Protein AF-A0A2N0R0B7-F1 (afdb_monomer_lite)

Radius of gyration: 32.37 Å; chains: 1; bounding box: 109×74×89 Å

Organism: NCBI:txid588596

Secondary structure (DSSP, 8-state):
-------HHHHHHHHHHHHHTTTTSGGGGSGGGTT--TTT---PPP-HHHHTHHHHHHHHHHHHHHHHHHHHHHHH-TTS-TTHHHHHHHHHHHHHHHHHIIIIIGGGSHHHHHHHHHHHHHHHHHHHHHHHHHHHHHHHH-HHHHHHHHH-HHHHHHHHHHTTT-GGGGGGGGS-GGG-GGG-----HHHHHHHHHHHHHHIIIIIHHHHHHHHHHHHH-SS--HHHHHHHHHHHHHHHHHHHHHHHHHHHHHHHHHHHHHHHHHHHHHHHHHHHHHHHH-----------

Sequence (292 aa):
MFPHERNVDHIIKDLDILIKHKEVTPISWFGTTNNLEASFGFRRYKNLLDDFKFHLIGIVIGIVILGFLYFYAKKKYPLGENIVIFKFPLIILNFIMSIMFILNNGKNVPQLFIPSIIFCVIPTIINFVMGVIIMLQEIKKNRYFYEWFKNNVDIASLFTILSGANLEMLNILSSQVAGIMLFNAPLSEVIQFYIFWGSFIGFFINDVPRFIIQVFYIKLVVNYDIIPFLTLSTSSIILANNIISKIYHAIIHLYSKKRKSIMILQNKKISCNLANENSSITVPRKIRKTVK

Foldseek 3Di:
DDPPDPDPVNVQVVQQCCLLPVVPHPVVVDPPCVPRDNVVGRDDADPQCVVCVVVVVVVVVVVVVLVVLLVLQCVLPVPFLQVVSVVVVLLVLLLVLLVCCLVPPLVVDVVLNVVSCCLNQVQLVVQLVLLVVLLVVCCVPPPQLVVLCVVQVVLSVVLSNSSSSPLCSNQQLCRCGSVDSSNNRPRDPVSVVSSLVSRVVSCVSHLVSQLVSLVVSVVPDPHDDPSSVSNNVSSVVVNVVNVVVVVVVVVVVVVVVVVVVVVVVVVVVVVVVVVVVVVVVPDDDDDDDDDD

pLDDT: mean 86.19, std 13.52, range [37.88, 98.19]

Structure (mmCIF, N/CA/C/O backbone):
data_AF-A0A2N0R0B7-F1
#
_entry.id   AF-A0A2N0R0B7-F1
#
loop_
_atom_site.group_PDB
_atom_site.id
_atom_site.type_symbol
_atom_site.label_atom_id
_atom_site.label_alt_id
_atom_site.label_comp_id
_atom_site.label_asym_id
_atom_site.label_entity_id
_atom_site.label_seq_id
_atom_site.pdbx_PDB_ins_code
_atom_site.Cartn_x
_atom_site.Cartn_y
_atom_site.Cartn_z
_atom_site.occupancy
_atom_site.B_iso_or_equiv
_atom_site.auth_seq_id
_atom_site.auth_comp_id
_atom_site.auth_asym_id
_atom_site.auth_atom_id
_atom_site.pdbx_PDB_model_num
ATOM 1 N N . MET A 1 1 ? 8.630 -27.956 -56.320 1.00 41.31 1 MET A N 1
ATOM 2 C CA . MET A 1 1 ? 9.369 -27.580 -55.098 1.00 41.31 1 MET A CA 1
ATOM 3 C C . MET A 1 1 ? 8.752 -26.279 -54.616 1.00 41.31 1 MET A C 1
ATOM 5 O O . MET A 1 1 ? 8.947 -25.263 -55.267 1.00 41.31 1 MET A O 1
ATOM 9 N N . PHE A 1 2 ? 7.861 -26.335 -53.623 1.00 42.28 2 PHE A N 1
ATOM 10 C CA . PHE A 1 2 ? 7.179 -25.134 -53.133 1.00 42.28 2 PHE A CA 1
ATOM 11 C C . PHE A 1 2 ? 8.219 -24.188 -52.512 1.00 42.28 2 PHE A C 1
ATOM 13 O O . PHE A 1 2 ? 9.112 -24.674 -51.812 1.00 42.28 2 PHE A O 1
ATOM 20 N N . PRO A 1 3 ? 8.171 -22.877 -52.811 1.00 55.47 3 PRO A N 1
ATOM 21 C CA . PRO A 1 3 ? 9.130 -21.926 -52.271 1.00 55.47 3 PRO A CA 1
ATOM 22 C C . PRO A 1 3 ? 8.994 -21.929 -50.750 1.00 55.47 3 PRO A C 1
ATOM 24 O O . PRO A 1 3 ? 7.876 -21.967 -50.244 1.00 55.47 3 PRO A O 1
ATOM 27 N N . HIS A 1 4 ? 10.122 -21.924 -50.034 1.00 61.06 4 HIS A N 1
ATOM 28 C CA . HIS A 1 4 ? 10.151 -21.781 -48.581 1.00 61.06 4 HIS A CA 1
ATOM 29 C C . HIS A 1 4 ? 9.204 -20.653 -48.156 1.00 61.06 4 HIS A C 1
ATOM 31 O O . HIS A 1 4 ? 9.490 -19.478 -48.399 1.00 61.06 4 HIS A O 1
ATOM 37 N N . GLU A 1 5 ? 8.070 -21.006 -47.548 1.00 61.09 5 GLU A N 1
ATOM 38 C CA . GLU A 1 5 ? 7.200 -20.031 -46.905 1.00 61.09 5 GLU A CA 1
ATOM 39 C C . GLU A 1 5 ? 8.049 -19.276 -45.885 1.00 61.09 5 GLU A C 1
ATOM 41 O O . GLU A 1 5 ? 8.626 -19.867 -44.967 1.00 61.09 5 GLU A O 1
ATOM 46 N N . ARG A 1 6 ? 8.187 -17.959 -46.075 1.00 66.12 6 ARG A N 1
ATOM 47 C CA . ARG A 1 6 ? 8.853 -17.109 -45.090 1.00 66.12 6 ARG A CA 1
ATOM 48 C C . ARG A 1 6 ? 8.027 -17.145 -43.814 1.00 66.12 6 ARG A C 1
ATOM 50 O O . ARG A 1 6 ? 7.007 -16.470 -43.711 1.00 66.12 6 ARG A O 1
ATOM 57 N N . ASN A 1 7 ? 8.485 -17.923 -42.844 1.00 82.50 7 ASN A N 1
ATOM 58 C CA . ASN A 1 7 ? 7.943 -17.883 -41.498 1.00 82.50 7 ASN A CA 1
ATOM 59 C C . ASN A 1 7 ? 8.306 -16.537 -40.840 1.00 82.50 7 ASN A C 1
ATOM 61 O O . ASN A 1 7 ? 9.355 -15.948 -41.120 1.00 82.50 7 ASN A O 1
ATOM 65 N N . VAL A 1 8 ? 7.443 -16.068 -39.941 1.00 80.69 8 VAL A N 1
ATOM 66 C CA . VAL A 1 8 ? 7.607 -14.859 -39.125 1.00 80.69 8 VAL A CA 1
ATOM 67 C C . VAL A 1 8 ? 8.991 -14.809 -38.470 1.00 80.69 8 VAL A C 1
ATOM 69 O O . VAL A 1 8 ? 9.611 -13.750 -38.439 1.00 80.69 8 VAL A O 1
ATOM 72 N N . ASP A 1 9 ? 9.519 -15.950 -38.027 1.00 83.88 9 ASP A N 1
ATOM 73 C CA . ASP A 1 9 ? 10.840 -16.031 -37.392 1.00 83.88 9 ASP A CA 1
ATOM 74 C C . ASP A 1 9 ? 11.989 -15.657 -38.339 1.00 83.88 9 ASP A C 1
ATOM 76 O O . ASP A 1 9 ? 12.935 -14.981 -37.930 1.00 83.88 9 ASP A O 1
ATOM 80 N N . HIS A 1 10 ? 11.894 -16.032 -39.618 1.00 87.19 10 HIS A N 1
ATOM 81 C CA . HIS A 1 10 ? 12.881 -15.643 -40.626 1.00 87.19 10 HIS A CA 1
ATOM 82 C C . HIS A 1 10 ? 12.817 -14.143 -40.913 1.00 87.19 10 HIS A C 1
ATOM 84 O O . HIS A 1 10 ? 13.855 -13.496 -40.969 1.00 87.19 10 HIS A O 1
ATOM 90 N N . ILE A 1 11 ? 11.613 -13.567 -40.989 1.00 88.19 11 ILE A N 1
ATOM 91 C CA . ILE A 1 11 ? 11.430 -12.122 -41.199 1.00 88.19 11 ILE A CA 1
ATOM 92 C C . ILE A 1 11 ? 12.022 -11.320 -40.032 1.00 88.19 11 ILE A C 1
ATOM 94 O O . ILE A 1 11 ? 12.709 -10.324 -40.248 1.00 88.19 11 ILE A O 1
ATOM 98 N N . ILE A 1 12 ? 11.785 -11.762 -38.793 1.00 88.00 12 ILE A N 1
ATOM 99 C CA . ILE A 1 12 ? 12.344 -11.137 -37.584 1.00 88.00 12 ILE A CA 1
ATOM 100 C C . ILE A 1 12 ? 13.872 -11.180 -37.616 1.00 88.00 12 ILE A C 1
ATOM 102 O O . ILE A 1 12 ? 14.523 -10.180 -37.315 1.00 88.00 12 ILE A O 1
ATOM 106 N N . LYS A 1 13 ? 14.440 -12.334 -37.982 1.00 89.69 13 LYS A N 1
ATOM 107 C CA . LYS A 1 13 ? 15.888 -12.525 -38.060 1.00 89.69 13 LYS A CA 1
ATOM 108 C C . LYS A 1 13 ? 16.513 -11.652 -39.145 1.00 89.69 13 LYS A C 1
ATOM 110 O O . LYS A 1 13 ? 17.523 -11.007 -38.884 1.00 89.69 13 LYS A O 1
ATOM 115 N N . ASP A 1 14 ? 15.901 -11.593 -40.323 1.00 90.62 14 ASP A N 1
ATOM 116 C CA . ASP A 1 14 ? 16.376 -10.760 -41.427 1.00 90.62 14 ASP A CA 1
ATOM 117 C C . ASP A 1 14 ? 16.334 -9.276 -41.045 1.00 90.62 14 ASP A C 1
ATOM 119 O O . ASP A 1 14 ? 17.303 -8.552 -41.267 1.00 90.62 14 ASP A O 1
ATOM 123 N N . LEU A 1 15 ? 15.258 -8.829 -40.391 1.00 89.94 15 LEU A N 1
ATOM 124 C CA . LEU A 1 15 ? 15.132 -7.451 -39.918 1.00 89.94 15 LEU A CA 1
ATOM 125 C C . LEU A 1 15 ? 16.178 -7.104 -38.845 1.00 89.94 15 LEU A C 1
ATOM 127 O O . LEU A 1 15 ? 16.762 -6.023 -38.886 1.00 89.94 15 LEU A O 1
ATOM 131 N N . ASP A 1 16 ? 16.462 -8.024 -37.919 1.00 92.19 16 ASP A N 1
ATOM 132 C CA . ASP A 1 16 ? 17.526 -7.852 -36.921 1.00 92.19 16 ASP A CA 1
ATOM 133 C C . ASP A 1 16 ? 18.913 -7.755 -37.574 1.00 92.19 16 ASP A C 1
ATOM 135 O O . ASP A 1 16 ? 19.708 -6.883 -37.218 1.00 92.19 16 ASP A O 1
ATOM 139 N N . IL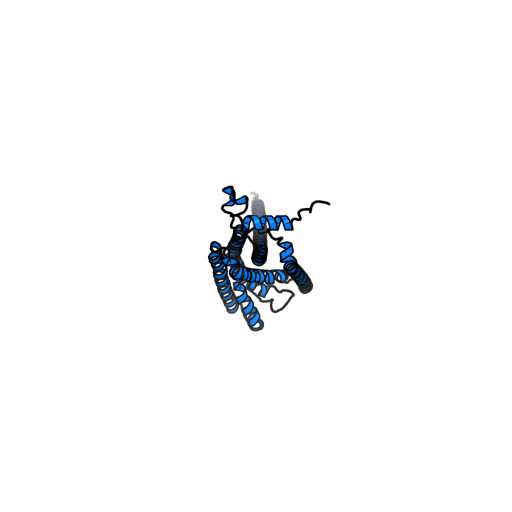E A 1 17 ? 19.186 -8.601 -38.575 1.00 91.25 17 ILE A N 1
ATOM 140 C CA . ILE A 1 17 ? 20.440 -8.581 -39.340 1.00 91.25 17 ILE A CA 1
ATOM 141 C C . ILE A 1 17 ? 20.598 -7.254 -40.082 1.00 91.25 17 ILE A C 1
ATOM 143 O O . ILE A 1 17 ? 21.684 -6.673 -40.019 1.00 91.25 17 ILE A O 1
ATOM 147 N N . LEU A 1 18 ? 19.537 -6.767 -40.737 1.00 91.62 18 LEU A N 1
ATOM 148 C CA . LEU A 1 18 ? 19.545 -5.489 -41.450 1.00 91.62 18 LEU A CA 1
ATOM 149 C C . LEU A 1 18 ? 19.917 -4.333 -40.514 1.00 91.62 18 LEU A C 1
ATOM 151 O O . LEU A 1 18 ? 20.787 -3.538 -40.850 1.00 91.62 18 LEU A O 1
ATOM 155 N N . ILE A 1 19 ? 19.321 -4.263 -39.319 1.00 90.44 19 ILE A N 1
ATOM 156 C CA . ILE A 1 19 ? 19.596 -3.181 -38.358 1.00 90.44 19 ILE A CA 1
ATOM 157 C C . ILE A 1 19 ? 21.005 -3.297 -37.761 1.00 90.44 19 ILE A C 1
ATOM 159 O O . ILE A 1 19 ? 21.728 -2.302 -37.700 1.00 90.44 19 ILE A O 1
ATOM 163 N N . LYS A 1 20 ? 21.421 -4.499 -37.339 1.00 91.44 20 LYS A N 1
ATOM 164 C CA . LYS A 1 20 ? 22.746 -4.720 -36.729 1.00 91.44 20 LYS A CA 1
ATOM 165 C C . LYS A 1 20 ? 23.896 -4.475 -37.698 1.00 91.44 20 LYS A C 1
ATOM 167 O O . LYS A 1 20 ? 24.937 -3.972 -37.294 1.00 91.44 20 LYS A O 1
ATOM 172 N N . HIS A 1 21 ? 23.692 -4.793 -38.973 1.00 91.19 21 HIS A N 1
ATOM 173 C CA . HIS A 1 21 ? 24.676 -4.605 -40.037 1.00 91.19 21 HIS A CA 1
ATOM 174 C C . HIS A 1 21 ? 24.282 -3.445 -40.958 1.00 91.19 21 HIS A C 1
ATOM 176 O O . HIS A 1 21 ? 24.507 -3.509 -42.169 1.00 91.19 21 HIS A O 1
ATOM 182 N N . LYS A 1 22 ? 23.677 -2.376 -40.410 1.00 87.75 22 LYS A N 1
ATOM 183 C CA . LYS A 1 22 ? 23.162 -1.257 -41.218 1.00 87.75 22 LYS A CA 1
ATOM 184 C C . LYS A 1 22 ? 24.217 -0.668 -42.158 1.00 87.75 22 LYS A C 1
ATOM 186 O O . LYS A 1 22 ? 23.882 -0.310 -43.277 1.00 87.75 22 LYS A O 1
ATOM 191 N N . GLU A 1 23 ? 25.486 -0.637 -41.741 1.00 85.62 23 GLU A N 1
ATOM 192 C CA . GLU A 1 23 ? 26.603 -0.069 -42.514 1.00 85.62 23 GLU A CA 1
ATOM 193 C C . GLU A 1 23 ? 26.879 -0.793 -43.837 1.00 85.62 23 GLU A C 1
ATOM 195 O O . GLU A 1 23 ? 27.340 -0.172 -44.789 1.00 85.62 23 GLU A O 1
ATOM 200 N N . VAL A 1 24 ? 26.582 -2.092 -43.912 1.00 87.62 24 VAL A N 1
ATOM 201 C CA . VAL A 1 24 ? 26.858 -2.929 -45.095 1.00 87.62 24 VAL A CA 1
ATOM 202 C C . VAL A 1 24 ? 25.589 -3.407 -45.797 1.00 87.62 24 VAL A C 1
ATOM 204 O O . VAL A 1 24 ? 25.660 -4.077 -46.825 1.00 87.62 24 VAL A O 1
ATOM 207 N N . THR A 1 25 ? 24.415 -3.085 -45.255 1.00 87.75 25 THR A N 1
ATOM 208 C CA . THR A 1 25 ? 23.124 -3.490 -45.817 1.00 87.75 25 THR A CA 1
ATOM 209 C C . THR A 1 25 ? 22.444 -2.324 -46.539 1.00 87.75 25 THR A C 1
ATOM 211 O O . THR A 1 25 ? 22.702 -1.164 -46.214 1.00 87.75 25 THR A O 1
ATOM 214 N N . PRO A 1 26 ? 21.525 -2.592 -47.491 1.00 86.81 26 PRO A N 1
ATOM 215 C CA . PRO A 1 26 ? 20.901 -1.542 -48.304 1.00 86.81 26 PRO A CA 1
ATOM 216 C C . PRO A 1 26 ? 20.092 -0.507 -47.514 1.00 86.81 26 PRO A C 1
ATOM 218 O O . PRO A 1 26 ? 19.729 0.531 -48.060 1.00 86.81 26 PRO A O 1
ATOM 221 N N . ILE A 1 27 ? 19.786 -0.765 -46.235 1.00 86.75 27 ILE A N 1
ATOM 222 C CA . ILE A 1 27 ? 19.005 0.174 -45.430 1.00 86.75 27 ILE A CA 1
ATOM 223 C C . ILE A 1 27 ? 19.764 1.477 -45.155 1.00 86.75 27 ILE A C 1
ATOM 225 O O . ILE A 1 27 ? 19.098 2.482 -44.942 1.00 86.75 27 ILE A O 1
ATOM 229 N N . SER A 1 28 ? 21.105 1.499 -45.199 1.00 84.00 28 SER A N 1
ATOM 230 C CA . SER A 1 28 ? 21.919 2.716 -45.005 1.00 84.00 28 SER A CA 1
ATOM 231 C C . SER A 1 28 ? 22.020 3.622 -46.232 1.00 84.00 28 SER A C 1
ATOM 233 O O . SER A 1 28 ? 22.539 4.731 -46.126 1.00 84.00 28 SER A O 1
ATOM 235 N N . TRP A 1 29 ? 21.516 3.195 -47.394 1.00 83.69 29 TRP A N 1
ATOM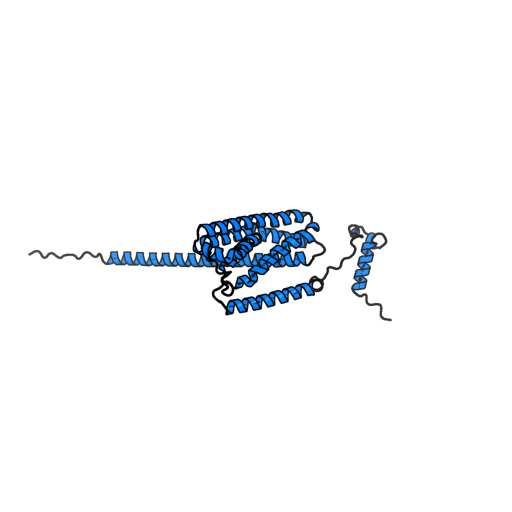 236 C CA . TRP A 1 29 ? 21.605 3.982 -48.631 1.00 83.69 29 TRP A CA 1
ATOM 237 C C . TRP A 1 29 ? 20.791 5.280 -48.595 1.00 83.69 29 TRP A C 1
ATOM 239 O O . TRP A 1 29 ? 21.061 6.195 -49.369 1.00 83.69 29 TRP A O 1
ATOM 249 N N . PHE A 1 30 ? 19.818 5.383 -47.688 1.00 78.38 30 PHE A N 1
ATOM 250 C CA . PHE A 1 30 ? 18.987 6.569 -47.509 1.00 78.38 30 PHE A CA 1
ATOM 251 C C . PHE A 1 30 ? 19.070 7.069 -46.065 1.00 78.38 30 PHE A C 1
ATOM 253 O O . PHE A 1 30 ? 19.062 6.281 -45.122 1.00 78.38 30 PHE A O 1
ATOM 260 N N . GLY A 1 31 ? 19.075 8.393 -45.874 1.00 80.94 31 GLY A N 1
ATOM 261 C CA . GLY A 1 31 ? 19.261 9.013 -44.553 1.00 80.94 31 GLY A CA 1
ATOM 262 C C . GLY A 1 31 ? 18.160 8.726 -43.521 1.00 80.94 31 GLY A C 1
ATOM 263 O O . GLY A 1 31 ? 18.307 9.071 -42.350 1.00 80.94 31 GLY A O 1
ATOM 264 N N . THR A 1 32 ? 17.060 8.085 -43.923 1.00 81.50 32 THR A N 1
ATOM 265 C CA . THR A 1 32 ? 15.894 7.788 -43.078 1.00 81.50 32 THR A CA 1
ATOM 266 C C . THR A 1 32 ? 16.196 6.790 -41.954 1.00 81.50 32 THR A C 1
ATOM 268 O O . THR A 1 32 ? 15.527 6.805 -40.925 1.00 81.50 32 THR A O 1
ATOM 271 N N . THR A 1 33 ? 17.205 5.931 -42.117 1.00 83.94 33 THR A N 1
ATOM 272 C CA . THR A 1 33 ? 17.558 4.859 -41.163 1.00 83.94 33 THR A CA 1
ATOM 273 C C . THR A 1 33 ? 18.818 5.167 -40.350 1.00 83.94 33 THR A C 1
ATOM 275 O O . THR A 1 33 ? 19.240 4.350 -39.529 1.00 83.94 33 THR A O 1
ATOM 278 N N . ASN A 1 34 ? 19.406 6.356 -40.520 1.00 82.88 34 ASN A N 1
ATOM 279 C CA . ASN A 1 34 ? 20.649 6.746 -39.849 1.00 82.88 34 ASN A CA 1
ATOM 280 C C . ASN A 1 34 ? 20.541 6.658 -38.321 1.00 82.88 34 ASN A C 1
ATOM 282 O O . ASN A 1 34 ? 21.490 6.231 -37.663 1.00 82.88 34 ASN A O 1
ATOM 286 N N . ASN A 1 35 ? 19.362 6.978 -37.782 1.00 84.19 35 ASN A N 1
ATOM 287 C CA . ASN A 1 35 ? 19.074 6.972 -36.347 1.00 84.19 35 ASN A CA 1
ATOM 288 C C . ASN A 1 35 ? 18.782 5.572 -35.780 1.00 84.19 35 ASN A C 1
ATOM 290 O O . ASN A 1 35 ? 18.554 5.447 -34.581 1.00 84.19 35 ASN A O 1
ATOM 294 N N . LEU A 1 36 ? 18.766 4.519 -36.609 1.00 84.50 36 LEU A N 1
ATOM 295 C CA . LEU A 1 36 ? 18.620 3.152 -36.112 1.00 84.50 36 LEU A CA 1
ATOM 296 C C . LEU A 1 36 ? 19.883 2.737 -35.358 1.00 84.50 36 LEU A C 1
ATOM 298 O O . LEU A 1 36 ? 21.001 2.841 -35.869 1.00 84.50 36 LEU A O 1
ATOM 302 N N . GLU A 1 37 ? 19.702 2.248 -34.141 1.00 84.69 37 GLU A N 1
ATOM 303 C CA . GLU A 1 37 ? 20.803 1.862 -33.273 1.00 84.69 37 GLU A CA 1
ATOM 304 C C . GLU A 1 37 ? 21.221 0.409 -33.548 1.00 84.69 37 GLU A C 1
ATOM 306 O O . GLU A 1 37 ? 20.523 -0.546 -33.198 1.00 84.69 37 GLU A O 1
ATOM 311 N N . ALA A 1 38 ? 22.375 0.237 -34.199 1.00 85.38 38 ALA A N 1
ATOM 312 C CA . ALA A 1 38 ? 22.869 -1.074 -34.624 1.00 85.38 38 ALA A CA 1
ATOM 313 C C . ALA A 1 38 ? 23.184 -2.005 -33.439 1.00 85.38 38 ALA A C 1
ATOM 315 O O . ALA A 1 38 ? 22.967 -3.211 -33.529 1.00 85.38 38 ALA A O 1
ATOM 316 N N . SER A 1 39 ? 23.634 -1.455 -32.304 1.00 85.12 39 SER A N 1
ATOM 317 C CA . SER A 1 39 ? 23.886 -2.216 -31.071 1.00 85.12 39 SER A CA 1
ATOM 318 C C . SER A 1 39 ? 22.604 -2.796 -30.459 1.00 85.12 39 SER A C 1
ATOM 320 O O . SER A 1 39 ? 22.657 -3.818 -29.773 1.00 85.12 39 SER A O 1
ATOM 322 N N . PHE A 1 40 ? 21.449 -2.174 -30.717 1.00 82.00 40 PHE A N 1
ATOM 323 C CA . PHE A 1 40 ? 20.164 -2.593 -30.163 1.00 82.00 40 PHE A CA 1
ATOM 324 C C . PHE A 1 40 ? 19.460 -3.653 -31.025 1.00 82.00 40 PHE A C 1
ATOM 326 O O . PHE A 1 40 ? 18.891 -4.605 -30.478 1.00 82.00 40 PHE A O 1
ATOM 333 N N . GLY A 1 41 ? 19.543 -3.524 -32.355 1.00 86.38 41 GLY A N 1
ATOM 334 C CA . GLY A 1 41 ? 18.936 -4.455 -33.315 1.00 86.38 41 GLY A CA 1
ATOM 335 C C . GLY A 1 41 ? 17.404 -4.388 -33.370 1.00 86.38 41 GLY A C 1
ATOM 336 O O . GLY A 1 41 ? 16.782 -3.447 -32.872 1.00 86.38 41 GLY A O 1
ATOM 337 N N . PHE A 1 42 ? 16.777 -5.402 -33.973 1.00 86.00 42 PHE A N 1
ATOM 338 C CA . PHE A 1 42 ? 15.320 -5.541 -33.966 1.00 86.00 42 PHE A CA 1
ATOM 339 C C . PHE A 1 42 ? 14.866 -6.336 -32.737 1.00 86.00 42 PHE A C 1
ATOM 341 O O . PHE A 1 42 ? 15.233 -7.496 -32.537 1.00 86.00 42 PHE A O 1
ATOM 348 N N . ARG A 1 43 ? 14.001 -5.731 -31.919 1.00 77.06 43 ARG A N 1
ATOM 349 C CA . ARG A 1 43 ? 13.337 -6.399 -30.794 1.00 77.06 43 ARG A CA 1
ATOM 350 C C . ARG A 1 43 ? 11.857 -6.547 -31.119 1.00 77.06 43 ARG A C 1
ATOM 352 O O . ARG A 1 43 ? 11.142 -5.554 -31.224 1.00 77.06 43 ARG A O 1
ATOM 359 N N . ARG A 1 44 ? 11.377 -7.786 -31.231 1.00 74.56 44 ARG A N 1
ATOM 360 C CA . ARG A 1 44 ? 9.934 -8.042 -31.274 1.00 74.56 44 ARG A CA 1
ATOM 361 C C . ARG A 1 44 ? 9.327 -7.601 -29.942 1.00 74.56 44 ARG A C 1
ATOM 363 O O . ARG A 1 44 ? 9.819 -8.001 -28.887 1.00 74.56 44 ARG A O 1
ATOM 370 N N . TYR A 1 45 ? 8.251 -6.819 -29.999 1.00 67.62 45 TYR A N 1
ATOM 371 C CA . TYR A 1 45 ? 7.449 -6.527 -28.815 1.00 67.62 45 TYR A CA 1
ATOM 372 C C . TYR A 1 45 ? 6.952 -7.852 -28.228 1.00 67.62 45 TYR A C 1
ATOM 374 O O . TYR A 1 45 ? 6.308 -8.641 -28.925 1.00 67.62 45 TYR A O 1
ATOM 382 N N . LYS A 1 46 ? 7.330 -8.142 -26.983 1.00 67.88 46 LYS A N 1
ATOM 383 C CA . LYS A 1 46 ? 7.006 -9.421 -26.354 1.00 67.88 46 LYS A CA 1
ATOM 384 C C . LYS A 1 46 ? 5.523 -9.467 -26.003 1.00 67.88 46 LYS A C 1
ATOM 386 O O . LYS A 1 46 ? 4.969 -8.491 -25.499 1.00 67.88 46 LYS A O 1
ATOM 391 N N . ASN A 1 47 ? 4.889 -10.617 -26.217 1.00 70.44 47 ASN A N 1
ATOM 392 C CA . ASN A 1 47 ? 3.561 -10.863 -25.670 1.00 70.44 47 ASN A CA 1
ATOM 393 C C . ASN A 1 47 ? 3.677 -10.956 -24.145 1.00 70.44 47 ASN A C 1
ATOM 395 O O . ASN A 1 47 ? 4.102 -11.979 -23.614 1.00 70.44 47 ASN A O 1
ATOM 399 N N . LEU A 1 48 ? 3.267 -9.898 -23.442 1.00 67.75 48 LEU A N 1
ATOM 400 C CA . LEU A 1 48 ? 3.323 -9.839 -21.976 1.00 67.75 48 LEU A CA 1
ATOM 401 C C . LEU A 1 48 ? 2.584 -11.019 -21.319 1.00 67.75 48 LEU A C 1
ATOM 403 O O . LEU A 1 48 ? 3.015 -11.530 -20.293 1.00 67.75 48 LEU A O 1
ATOM 407 N N . LEU A 1 49 ? 1.488 -11.487 -21.923 1.00 66.88 49 LEU A N 1
ATOM 408 C CA . LEU A 1 49 ? 0.713 -12.618 -21.403 1.00 66.88 49 LEU A CA 1
ATOM 409 C C . LEU A 1 49 ? 1.468 -13.951 -21.471 1.00 66.88 49 LEU A C 1
ATOM 411 O O . LEU A 1 49 ? 1.329 -14.760 -20.555 1.00 66.88 49 LEU A O 1
ATOM 415 N N . ASP A 1 50 ? 2.266 -14.171 -22.517 1.00 72.81 50 ASP A N 1
ATOM 416 C CA . ASP A 1 50 ? 3.026 -15.413 -22.681 1.00 72.81 50 ASP A CA 1
ATOM 417 C C . ASP A 1 50 ? 4.221 -15.440 -21.723 1.00 72.81 50 ASP A C 1
ATOM 419 O O . ASP A 1 50 ? 4.422 -16.428 -21.013 1.00 72.81 50 ASP A O 1
ATOM 423 N N . ASP A 1 51 ? 4.939 -14.319 -21.609 1.00 73.81 51 ASP A N 1
ATOM 424 C CA . ASP A 1 51 ? 6.070 -14.174 -20.685 1.00 73.81 51 ASP A CA 1
ATOM 425 C C . ASP A 1 51 ? 5.632 -14.277 -19.211 1.00 73.81 51 ASP A C 1
ATOM 427 O O . ASP A 1 51 ? 6.370 -14.783 -18.361 1.00 73.81 51 ASP A O 1
ATOM 431 N N . PHE A 1 52 ? 4.416 -13.823 -18.880 1.00 78.62 52 PHE A N 1
ATOM 432 C CA . PHE A 1 52 ? 3.936 -13.755 -17.495 1.00 78.62 52 PHE A CA 1
ATOM 433 C C . PHE A 1 52 ? 2.941 -14.847 -17.115 1.00 78.62 52 PHE A C 1
ATOM 435 O O . PHE A 1 52 ? 2.447 -14.846 -15.987 1.00 78.62 52 PHE A O 1
ATOM 442 N N . LYS A 1 53 ? 2.675 -15.813 -18.000 1.00 83.38 53 LYS A N 1
ATOM 443 C CA . LYS A 1 53 ? 1.655 -16.853 -17.802 1.00 83.38 53 LYS A CA 1
ATOM 444 C C . LYS A 1 53 ? 1.735 -17.531 -16.429 1.00 83.38 53 LYS A C 1
ATOM 446 O O . LYS A 1 53 ? 0.726 -17.633 -15.736 1.00 83.38 53 LYS A O 1
ATOM 451 N N . PHE A 1 54 ? 2.928 -17.944 -15.997 1.00 85.31 54 PHE A N 1
ATOM 452 C CA . PHE A 1 54 ? 3.117 -18.589 -14.690 1.00 85.31 54 PHE A CA 1
ATOM 453 C C . PHE A 1 54 ? 2.873 -17.641 -13.507 1.00 85.31 54 PHE A C 1
ATOM 455 O O . PHE A 1 54 ? 2.247 -18.036 -12.524 1.00 85.31 54 PHE A O 1
ATOM 462 N N . HIS A 1 55 ? 3.296 -16.379 -13.621 1.00 85.56 55 HIS A N 1
ATOM 463 C CA . HIS A 1 55 ? 3.031 -15.355 -12.608 1.00 85.56 55 HIS A CA 1
ATOM 464 C C . HIS A 1 55 ? 1.524 -15.077 -12.488 1.00 85.56 55 HIS A C 1
ATOM 466 O O . HIS A 1 55 ? 0.996 -15.004 -11.380 1.00 85.56 55 HIS A O 1
ATOM 472 N N . LEU A 1 56 ? 0.812 -14.999 -13.619 1.00 85.81 56 LEU A N 1
ATOM 473 C CA . LEU A 1 56 ? -0.640 -14.810 -13.659 1.00 85.81 56 LEU A CA 1
ATOM 474 C C . LEU A 1 56 ? -1.396 -15.987 -13.033 1.00 85.81 56 LEU A C 1
ATOM 476 O O . LEU A 1 56 ? -2.333 -15.763 -12.270 1.00 85.81 56 LEU A O 1
ATOM 480 N N . ILE A 1 57 ? -0.968 -17.228 -13.287 1.00 89.50 57 ILE A N 1
ATOM 481 C CA . ILE A 1 57 ? -1.545 -18.418 -12.638 1.00 89.50 57 ILE A CA 1
ATOM 482 C C . ILE A 1 57 ? -1.399 -18.319 -11.113 1.00 89.50 57 ILE A C 1
ATOM 484 O O . ILE A 1 57 ? -2.374 -18.531 -10.392 1.00 89.50 57 ILE A O 1
ATOM 488 N N . GLY A 1 58 ? -0.218 -17.930 -10.619 1.00 90.19 58 GLY A N 1
ATOM 489 C CA . GLY A 1 58 ? 0.008 -17.710 -9.187 1.00 90.19 58 GLY A CA 1
ATOM 490 C C . GLY A 1 58 ? -0.927 -16.653 -8.589 1.00 90.19 58 GLY A C 1
ATOM 491 O O . GLY A 1 58 ? -1.501 -16.866 -7.521 1.00 90.19 58 GLY A O 1
ATOM 492 N N . ILE A 1 59 ? -1.149 -15.546 -9.305 1.00 90.00 59 ILE A N 1
ATOM 493 C CA . ILE A 1 59 ? -2.078 -14.483 -8.888 1.00 90.00 59 ILE A CA 1
ATOM 494 C C . ILE A 1 59 ? -3.517 -15.005 -8.811 1.00 90.00 59 ILE A C 1
ATOM 496 O O . ILE A 1 59 ? -4.201 -14.758 -7.818 1.00 90.00 59 ILE A O 1
ATOM 500 N N . VAL A 1 60 ? -3.971 -15.759 -9.817 1.00 92.31 60 VAL A N 1
ATOM 501 C CA . VAL A 1 60 ? -5.321 -16.347 -9.832 1.00 92.31 60 VAL A CA 1
ATOM 502 C C . VAL A 1 60 ? -5.516 -17.296 -8.649 1.00 92.31 60 VAL A C 1
ATOM 504 O O . VAL A 1 60 ? -6.524 -17.195 -7.951 1.00 92.31 60 VAL A O 1
ATOM 507 N N . ILE A 1 61 ? -4.538 -18.162 -8.369 1.00 95.31 61 ILE A N 1
ATOM 508 C CA . ILE A 1 61 ? -4.575 -19.061 -7.207 1.00 95.31 61 ILE A CA 1
ATOM 509 C C . ILE A 1 61 ? -4.683 -18.255 -5.905 1.00 95.31 61 ILE A C 1
ATOM 511 O O . ILE A 1 61 ? -5.530 -18.557 -5.063 1.00 95.31 61 ILE A O 1
ATOM 515 N N . GLY A 1 62 ? -3.883 -17.193 -5.755 1.00 94.25 62 GLY A N 1
ATOM 516 C CA . GLY A 1 62 ? -3.945 -16.305 -4.592 1.00 94.25 62 GLY A CA 1
ATOM 517 C C . GLY A 1 62 ? -5.323 -15.663 -4.401 1.00 94.25 62 GLY A C 1
ATOM 518 O O . GLY A 1 62 ? -5.858 -15.668 -3.293 1.00 94.25 62 GLY A O 1
ATOM 519 N N . ILE A 1 63 ? -5.942 -15.175 -5.481 1.00 94.56 63 ILE A N 1
ATOM 520 C CA . ILE A 1 63 ? -7.294 -14.589 -5.448 1.00 94.56 63 ILE A CA 1
ATOM 521 C C . ILE A 1 63 ? -8.335 -15.629 -5.017 1.00 94.56 63 ILE A C 1
ATOM 523 O O . ILE A 1 63 ? -9.197 -15.324 -4.191 1.00 94.56 63 ILE A O 1
ATOM 527 N N . VAL A 1 64 ? -8.244 -16.860 -5.529 1.00 96.75 64 VAL A N 1
ATOM 528 C CA . VAL A 1 64 ? -9.149 -17.958 -5.155 1.00 96.75 64 VAL A CA 1
ATOM 529 C C . VAL A 1 64 ? -9.025 -18.287 -3.664 1.00 96.75 64 VAL A C 1
ATOM 531 O O . VAL A 1 64 ? -10.041 -18.393 -2.975 1.00 96.75 64 VAL A O 1
ATOM 534 N N . ILE A 1 65 ? -7.798 -18.372 -3.136 1.00 97.06 65 ILE A N 1
ATOM 535 C CA . ILE A 1 65 ? -7.543 -18.609 -1.705 1.00 97.06 65 ILE A CA 1
ATOM 536 C C . ILE A 1 65 ? -8.154 -17.492 -0.847 1.00 97.06 65 ILE A C 1
ATOM 538 O O . ILE A 1 65 ? -8.854 -17.775 0.129 1.00 97.06 65 ILE A O 1
ATOM 542 N N . LEU A 1 66 ? -7.948 -16.226 -1.225 1.00 96.44 66 LEU A N 1
ATOM 543 C CA . LEU A 1 66 ? -8.554 -15.085 -0.530 1.00 96.44 66 LEU A CA 1
ATOM 544 C C . LEU A 1 66 ? -10.088 -15.121 -0.588 1.00 96.44 66 LEU A C 1
ATOM 546 O O . LEU A 1 66 ? -10.742 -14.801 0.404 1.00 96.44 66 LEU A O 1
ATOM 550 N N . GLY A 1 67 ? -10.664 -15.567 -1.707 1.00 96.06 67 GLY A N 1
ATOM 551 C CA . GLY A 1 67 ? -12.104 -15.784 -1.856 1.00 96.06 67 GLY A CA 1
ATOM 552 C C . GLY A 1 67 ? -12.657 -16.801 -0.857 1.00 96.06 67 GLY A C 1
ATOM 553 O O . GLY A 1 67 ? -13.648 -16.524 -0.173 1.00 96.06 67 GLY A O 1
ATOM 554 N N . PHE A 1 68 ? -11.984 -17.945 -0.704 1.00 96.94 68 PHE A N 1
ATOM 555 C CA . PHE A 1 68 ? -12.358 -18.949 0.295 1.00 96.94 68 PHE A CA 1
ATOM 556 C C . PHE A 1 68 ? -12.231 -18.420 1.729 1.00 96.94 68 PHE A C 1
ATOM 558 O O . PHE A 1 68 ? -13.153 -18.600 2.529 1.00 96.94 68 PHE A O 1
ATOM 565 N N . LEU A 1 69 ? -11.137 -17.717 2.046 1.00 96.69 69 LEU A N 1
ATOM 566 C CA . LEU A 1 69 ? -10.932 -17.075 3.351 1.00 96.69 69 LEU A CA 1
ATOM 567 C C . LEU A 1 69 ? -12.039 -16.064 3.666 1.00 96.69 69 LEU A C 1
ATOM 569 O O . LEU A 1 69 ? -12.587 -16.076 4.770 1.00 96.69 69 LEU A O 1
ATOM 573 N N . TYR A 1 70 ? -12.404 -15.222 2.696 1.00 96.75 70 TYR A N 1
ATOM 574 C CA . TYR A 1 70 ? -13.487 -14.255 2.843 1.00 96.75 70 TYR A CA 1
ATOM 575 C C . TYR A 1 70 ? -14.824 -14.935 3.124 1.00 96.75 70 TYR A C 1
ATOM 577 O O . TYR A 1 70 ? -15.522 -14.551 4.065 1.00 96.75 70 TYR A O 1
ATOM 585 N N . PHE A 1 71 ? -15.171 -15.962 2.344 1.00 96.25 71 PHE A N 1
ATOM 586 C CA . PHE A 1 71 ? -16.425 -16.686 2.532 1.00 96.25 71 PHE A CA 1
ATOM 587 C C . PHE A 1 71 ? -16.486 -17.352 3.911 1.00 96.25 71 PHE A C 1
ATOM 589 O O . PHE A 1 71 ? -17.487 -17.228 4.620 1.00 96.25 71 PHE A O 1
ATOM 596 N N . TYR A 1 72 ? -15.392 -17.993 4.329 1.00 96.06 72 TYR A N 1
ATOM 597 C CA . TYR A 1 72 ? -15.273 -18.583 5.659 1.00 96.06 72 TYR A CA 1
ATOM 598 C C . TYR A 1 72 ? -15.453 -17.538 6.769 1.00 96.06 72 TYR A C 1
ATOM 600 O O . TYR A 1 72 ? -16.279 -17.720 7.667 1.00 96.06 72 TYR A O 1
ATOM 608 N N . ALA A 1 73 ? -14.738 -16.414 6.685 1.00 95.19 73 ALA A N 1
ATOM 609 C CA . ALA A 1 73 ? -14.819 -15.342 7.671 1.00 95.19 73 ALA A CA 1
ATOM 610 C C . ALA A 1 73 ? -16.224 -14.730 7.744 1.00 95.19 73 ALA A C 1
ATOM 612 O O . ALA A 1 73 ? -16.759 -14.536 8.838 1.00 95.19 73 ALA A O 1
ATOM 613 N N . LYS A 1 74 ? -16.857 -14.501 6.584 1.00 94.56 74 LYS A N 1
ATOM 614 C CA . LYS A 1 74 ? -18.212 -13.948 6.496 1.00 94.56 74 LYS A CA 1
ATOM 615 C C . LYS A 1 74 ? -19.265 -14.897 7.059 1.00 94.56 74 LYS A C 1
ATOM 617 O O . LYS A 1 74 ? -20.190 -14.427 7.717 1.00 94.56 74 LYS A O 1
ATOM 622 N N . LYS A 1 75 ? -19.110 -16.209 6.844 1.00 95.25 75 LYS A N 1
ATOM 623 C CA . LYS A 1 75 ? -19.985 -17.234 7.429 1.00 95.25 75 LYS A CA 1
ATOM 624 C C . LYS A 1 75 ? -19.817 -17.326 8.947 1.00 95.25 75 LYS A C 1
ATOM 626 O O . LYS A 1 75 ? -20.810 -17.454 9.654 1.00 95.25 75 LYS A O 1
ATOM 631 N N . LYS A 1 76 ? -18.577 -17.267 9.442 1.00 94.38 76 LYS A N 1
ATOM 632 C CA . LYS A 1 76 ? -18.268 -17.395 10.873 1.00 94.38 76 LYS A CA 1
ATOM 633 C C . LYS A 1 76 ? -18.730 -16.184 11.684 1.00 94.38 76 LYS A C 1
ATOM 635 O O . LYS A 1 76 ? -19.314 -16.359 12.748 1.00 94.38 76 LYS A O 1
ATOM 640 N N . TYR A 1 77 ? -18.457 -14.972 11.203 1.00 94.19 77 TYR A N 1
ATOM 641 C CA . TYR A 1 77 ? -18.820 -13.743 11.904 1.00 94.19 77 TYR A CA 1
ATOM 642 C C . TYR A 1 77 ? -19.250 -12.653 10.908 1.00 94.19 77 TYR A C 1
ATOM 644 O O . TYR A 1 77 ? -18.411 -11.914 10.384 1.00 94.19 77 TYR A O 1
ATOM 652 N N . PRO A 1 78 ? -20.557 -12.534 10.609 1.00 92.00 78 PRO A N 1
ATOM 653 C CA . PRO A 1 78 ? -21.043 -11.660 9.545 1.00 92.00 78 PRO A CA 1
ATOM 654 C C . PRO A 1 78 ? -20.966 -10.165 9.878 1.00 92.00 78 PRO A C 1
ATOM 656 O O . PRO A 1 78 ? -20.956 -9.363 8.939 1.00 92.00 78 PRO A O 1
ATOM 659 N N . LEU A 1 79 ? -20.915 -9.808 11.170 1.00 91.19 79 LEU A N 1
ATOM 660 C CA . LEU A 1 79 ? -20.829 -8.429 11.671 1.00 91.19 79 LEU A CA 1
ATOM 661 C C . LEU A 1 79 ? -19.437 -7.806 11.487 1.00 91.19 79 LEU A C 1
ATOM 663 O O . LEU A 1 79 ? -19.332 -6.587 11.417 1.00 91.19 79 LEU A O 1
ATOM 667 N N . GLY A 1 80 ? -18.388 -8.625 11.383 1.00 90.56 80 GLY A N 1
ATOM 668 C CA . GLY A 1 80 ? -17.023 -8.143 11.181 1.00 90.56 80 GLY A CA 1
ATOM 669 C C . GLY A 1 80 ? -16.788 -7.583 9.778 1.00 90.56 80 GLY A C 1
ATOM 670 O O . GLY A 1 80 ? -17.416 -7.994 8.791 1.00 90.56 80 GLY A O 1
ATOM 671 N N . GLU A 1 81 ? -15.808 -6.691 9.670 1.00 93.50 81 GLU A N 1
ATOM 672 C CA . GLU A 1 81 ? -15.327 -6.092 8.426 1.00 93.50 81 GLU A CA 1
ATOM 673 C C . GLU A 1 81 ? -14.448 -7.073 7.633 1.00 93.50 81 GLU A C 1
ATOM 675 O O . GLU A 1 81 ? -13.278 -6.840 7.337 1.00 93.50 81 GLU A O 1
ATOM 680 N N . ASN A 1 82 ? -15.031 -8.203 7.230 1.00 94.31 82 ASN A N 1
ATOM 681 C CA . ASN A 1 82 ? -14.300 -9.295 6.580 1.00 94.31 82 ASN A CA 1
ATOM 682 C C . ASN A 1 82 ? -13.676 -8.920 5.220 1.00 94.31 82 ASN A C 1
ATOM 684 O O . ASN A 1 82 ? -12.824 -9.647 4.717 1.00 94.31 82 ASN A O 1
ATOM 688 N N . ILE A 1 83 ? -14.043 -7.770 4.636 1.00 91.75 83 ILE A N 1
ATOM 689 C CA . ILE A 1 83 ? -13.397 -7.212 3.433 1.00 91.75 83 ILE A CA 1
ATOM 690 C C . ILE A 1 83 ? -11.900 -6.930 3.646 1.00 91.75 83 ILE A C 1
ATOM 692 O O . ILE A 1 83 ? -11.127 -6.904 2.687 1.00 91.75 83 ILE A O 1
ATOM 696 N N . VAL A 1 84 ? -11.475 -6.778 4.905 1.00 93.62 84 VAL A N 1
ATOM 697 C CA . VAL A 1 84 ? -10.072 -6.613 5.296 1.00 93.62 84 VAL A CA 1
ATOM 698 C C . VAL A 1 84 ? -9.183 -7.756 4.794 1.00 93.62 84 VAL A C 1
ATOM 700 O O . VAL A 1 84 ? -8.019 -7.511 4.486 1.00 93.62 84 VAL A O 1
ATOM 703 N N . ILE A 1 85 ? -9.734 -8.961 4.599 1.00 95.62 85 ILE A N 1
ATOM 704 C CA . ILE A 1 85 ? -9.013 -10.114 4.029 1.00 95.62 85 ILE A CA 1
ATOM 705 C C . ILE A 1 85 ? -8.432 -9.799 2.648 1.00 95.62 85 ILE A C 1
ATOM 707 O O . ILE A 1 85 ? -7.348 -10.271 2.327 1.00 95.62 85 ILE A O 1
ATOM 711 N N . PHE A 1 86 ? -9.109 -8.972 1.849 1.00 93.69 86 PHE A N 1
ATOM 712 C CA . PHE A 1 86 ? -8.585 -8.519 0.560 1.00 93.69 86 PHE A CA 1
ATOM 713 C C . PHE A 1 86 ? -7.734 -7.257 0.692 1.00 93.69 86 PHE A C 1
ATOM 715 O O . PHE A 1 86 ? -6.710 -7.136 0.020 1.00 93.69 86 PHE A O 1
ATOM 722 N N . LYS A 1 87 ? -8.132 -6.317 1.561 1.00 92.38 87 LYS A N 1
ATOM 723 C CA . LYS A 1 87 ? -7.409 -5.046 1.731 1.00 92.38 87 LYS A CA 1
ATOM 724 C C . LYS A 1 87 ? -5.989 -5.253 2.255 1.00 92.38 87 LYS A C 1
ATOM 726 O O . LYS A 1 87 ? -5.061 -4.657 1.717 1.00 92.38 87 LYS A O 1
ATOM 731 N N . PHE A 1 88 ? -5.819 -6.091 3.277 1.00 94.19 88 PHE A N 1
ATOM 732 C CA . PHE A 1 88 ? -4.532 -6.272 3.947 1.00 94.19 88 PHE A CA 1
ATOM 733 C C . PHE A 1 88 ? -3.435 -6.778 2.992 1.00 94.19 88 PHE A C 1
ATOM 735 O O . PHE A 1 88 ? -2.436 -6.072 2.831 1.00 94.19 88 PHE A O 1
ATOM 742 N N . PRO A 1 89 ? -3.608 -7.910 2.277 1.00 95.00 89 PRO A N 1
ATOM 743 C CA . PRO A 1 89 ? -2.608 -8.374 1.319 1.00 95.00 89 PRO A CA 1
ATOM 744 C C . PRO A 1 89 ? -2.392 -7.393 0.168 1.00 95.00 89 PRO A C 1
ATOM 746 O O . PRO A 1 89 ? -1.263 -7.239 -0.283 1.00 95.00 89 PRO A O 1
ATOM 749 N N . LEU A 1 90 ? -3.442 -6.702 -0.295 1.00 94.12 90 LEU A N 1
ATOM 750 C CA . LEU A 1 90 ? -3.336 -5.743 -1.395 1.00 94.12 90 LEU A CA 1
ATOM 751 C C . LEU A 1 90 ? -2.452 -4.539 -1.032 1.00 94.12 90 LEU A C 1
ATOM 753 O O . LEU A 1 90 ? -1.613 -4.136 -1.838 1.00 94.12 90 LEU A O 1
ATOM 757 N N . ILE A 1 91 ? -2.605 -3.988 0.178 1.00 93.31 91 ILE A N 1
ATOM 758 C CA . ILE A 1 91 ? -1.772 -2.880 0.672 1.00 93.31 91 ILE A CA 1
ATOM 759 C C . ILE A 1 91 ? -0.309 -3.324 0.791 1.00 93.31 91 ILE A C 1
ATOM 761 O O . ILE A 1 91 ? 0.582 -2.629 0.297 1.00 93.31 91 ILE A O 1
ATOM 765 N N . ILE A 1 92 ? -0.060 -4.491 1.400 1.00 95.38 92 ILE A N 1
ATOM 766 C CA . ILE A 1 92 ? 1.295 -5.046 1.547 1.00 95.38 92 ILE A CA 1
ATOM 767 C C . ILE A 1 92 ? 1.935 -5.295 0.183 1.00 95.38 92 ILE A C 1
ATOM 769 O O . ILE A 1 92 ? 3.059 -4.853 -0.056 1.00 95.38 92 ILE A O 1
ATOM 773 N N . LEU A 1 93 ? 1.211 -5.953 -0.726 1.00 94.38 93 LEU A N 1
ATOM 774 C CA . LEU A 1 93 ? 1.690 -6.239 -2.072 1.00 94.38 93 LEU A CA 1
ATOM 775 C C . LEU A 1 93 ? 2.062 -4.945 -2.793 1.00 94.38 93 LEU A C 1
ATOM 777 O O . LEU A 1 93 ? 3.162 -4.843 -3.319 1.00 94.38 93 LEU A O 1
ATOM 781 N N . ASN A 1 94 ? 1.201 -3.927 -2.764 1.00 93.00 94 ASN A N 1
ATOM 782 C CA . ASN A 1 94 ? 1.491 -2.653 -3.417 1.00 93.00 94 ASN A CA 1
ATOM 783 C C . ASN A 1 94 ? 2.739 -1.961 -2.853 1.00 93.00 94 ASN A C 1
ATOM 785 O O . ASN A 1 94 ? 3.519 -1.375 -3.604 1.00 93.00 94 ASN A O 1
ATOM 789 N N . PHE A 1 95 ? 2.942 -2.032 -1.537 1.00 94.19 95 PHE A N 1
ATOM 790 C CA . PHE A 1 95 ? 4.140 -1.490 -0.906 1.00 94.19 95 PHE A CA 1
ATOM 791 C C . PHE A 1 95 ? 5.403 -2.239 -1.359 1.00 94.19 95 PHE A C 1
ATOM 793 O O . PHE A 1 95 ? 6.342 -1.608 -1.847 1.00 94.19 95 PHE A O 1
ATOM 800 N N . ILE A 1 96 ? 5.394 -3.575 -1.312 1.00 95.06 96 ILE A N 1
ATOM 801 C CA . ILE A 1 96 ? 6.516 -4.412 -1.772 1.00 95.06 96 ILE A CA 1
ATOM 802 C C . ILE A 1 96 ? 6.819 -4.158 -3.253 1.00 95.06 96 ILE A C 1
ATOM 804 O O . ILE A 1 96 ? 7.968 -3.908 -3.616 1.00 95.06 96 ILE A O 1
ATOM 808 N N . MET A 1 97 ? 5.789 -4.157 -4.100 1.00 93.50 97 MET A N 1
ATOM 809 C CA . MET A 1 97 ? 5.918 -3.927 -5.539 1.00 93.50 97 MET A CA 1
ATOM 810 C C . MET A 1 97 ? 6.488 -2.540 -5.851 1.00 93.50 97 MET A C 1
ATOM 812 O O . MET A 1 97 ? 7.320 -2.400 -6.747 1.00 93.50 97 MET A O 1
ATOM 816 N N . SER A 1 98 ? 6.120 -1.517 -5.072 1.00 92.56 98 SER A N 1
ATOM 817 C CA . SER A 1 98 ? 6.683 -0.172 -5.231 1.00 92.56 98 SER A CA 1
ATOM 818 C C . SER A 1 98 ? 8.178 -0.106 -4.902 1.00 92.56 98 SER A C 1
ATOM 820 O O . SER A 1 98 ? 8.933 0.535 -5.632 1.00 92.56 98 SER A O 1
ATOM 822 N N . ILE A 1 99 ? 8.630 -0.830 -3.873 1.00 94.69 99 ILE A N 1
ATOM 823 C CA . ILE A 1 99 ? 10.056 -0.931 -3.538 1.00 94.69 99 ILE A CA 1
ATOM 824 C C . ILE A 1 99 ? 10.796 -1.715 -4.626 1.00 94.69 99 ILE A C 1
ATOM 826 O O . ILE A 1 99 ? 11.819 -1.249 -5.123 1.00 94.69 99 ILE A O 1
ATOM 830 N N . MET A 1 100 ? 10.261 -2.867 -5.049 1.00 94.38 100 MET A N 1
ATOM 831 C CA . MET A 1 100 ? 10.851 -3.665 -6.131 1.00 94.38 100 MET A CA 1
ATOM 832 C C . MET A 1 100 ? 10.983 -2.865 -7.428 1.00 94.38 100 MET A C 1
ATOM 834 O O . MET A 1 100 ? 12.012 -2.946 -8.093 1.00 94.38 100 MET A O 1
ATOM 838 N N . PHE A 1 101 ? 9.982 -2.048 -7.760 1.00 94.31 101 PHE A N 1
ATOM 839 C CA . PHE A 1 101 ? 10.041 -1.148 -8.906 1.00 94.31 101 PHE A CA 1
ATOM 840 C C . PHE A 1 101 ? 11.217 -0.168 -8.800 1.00 94.31 101 PHE A C 1
ATOM 842 O O . PHE A 1 101 ? 11.981 -0.026 -9.752 1.00 94.31 101 PHE A O 1
ATOM 849 N N . ILE A 1 102 ? 11.405 0.479 -7.646 1.00 94.06 102 ILE A N 1
ATOM 850 C CA . ILE A 1 102 ? 12.511 1.426 -7.444 1.00 94.06 102 ILE A CA 1
ATOM 851 C C . ILE A 1 102 ? 13.864 0.721 -7.590 1.00 94.06 102 ILE A C 1
ATOM 853 O O . ILE A 1 102 ? 14.749 1.238 -8.273 1.00 94.06 102 ILE A O 1
ATOM 857 N N . LEU A 1 103 ? 14.014 -0.456 -6.978 1.00 93.56 103 LEU A N 1
ATOM 858 C CA . LEU A 1 103 ? 15.280 -1.190 -6.944 1.00 93.56 103 LEU A CA 1
ATOM 859 C C . LEU A 1 103 ? 15.667 -1.774 -8.309 1.00 93.56 103 LEU A C 1
ATOM 861 O O . LEU A 1 103 ? 16.824 -1.650 -8.713 1.00 93.56 103 LEU A O 1
ATOM 865 N N . ASN A 1 104 ? 14.710 -2.376 -9.019 1.00 90.31 104 ASN A N 1
ATOM 866 C CA . ASN A 1 104 ? 14.994 -3.162 -10.222 1.00 90.31 104 ASN A CA 1
ATOM 867 C C . ASN A 1 104 ? 14.788 -2.367 -11.514 1.00 90.31 104 ASN A C 1
ATOM 869 O O . ASN A 1 104 ? 15.501 -2.576 -12.490 1.00 90.31 104 ASN A O 1
ATOM 873 N N . ASN A 1 105 ? 13.820 -1.449 -11.527 1.00 89.19 105 ASN A N 1
ATOM 874 C CA . ASN A 1 105 ? 13.342 -0.792 -12.743 1.00 89.19 105 ASN A CA 1
ATOM 875 C C . ASN A 1 105 ? 13.573 0.721 -12.735 1.00 89.19 105 ASN A C 1
ATOM 877 O O . ASN A 1 105 ? 13.626 1.332 -13.802 1.00 89.19 105 ASN A O 1
ATOM 881 N N . GLY A 1 106 ? 13.754 1.328 -11.561 1.00 81.62 106 GLY A N 1
ATOM 882 C CA . GLY A 1 106 ? 13.879 2.774 -11.411 1.00 81.62 106 GLY A CA 1
ATOM 883 C C . GLY A 1 106 ? 15.072 3.375 -12.161 1.00 81.62 106 GLY A C 1
ATOM 884 O O . GLY A 1 106 ? 14.973 4.490 -12.664 1.00 81.62 106 GLY A O 1
ATOM 885 N N . LYS A 1 107 ? 16.171 2.624 -12.316 1.00 86.12 107 LYS A N 1
ATOM 886 C CA . LYS A 1 107 ? 17.364 3.079 -13.053 1.00 86.12 107 LYS A CA 1
ATOM 887 C C . LYS A 1 107 ? 17.179 3.097 -14.574 1.00 86.12 107 LYS A C 1
ATOM 889 O O . LYS A 1 107 ? 17.929 3.793 -15.250 1.00 86.12 107 LYS A O 1
ATOM 894 N N . ASN A 1 108 ? 16.176 2.389 -15.104 1.00 87.50 108 ASN A N 1
ATOM 895 C CA . ASN A 1 108 ? 15.910 2.342 -16.546 1.00 87.50 108 ASN A CA 1
ATOM 896 C C . ASN A 1 108 ? 15.447 3.706 -17.076 1.00 87.50 108 ASN A C 1
ATOM 898 O O . ASN A 1 108 ? 15.631 4.004 -18.251 1.00 87.50 108 ASN A O 1
ATOM 902 N N . VAL A 1 109 ? 14.854 4.536 -16.209 1.00 89.06 109 VAL A N 1
ATOM 903 C CA . VAL A 1 109 ? 14.409 5.892 -16.539 1.00 89.06 109 VAL A CA 1
ATOM 904 C C . VAL A 1 109 ? 14.948 6.854 -15.472 1.00 89.06 109 VAL A C 1
ATOM 906 O O . VAL A 1 109 ? 14.255 7.133 -14.490 1.00 89.06 109 VAL A O 1
ATOM 909 N N . PRO A 1 110 ? 16.176 7.388 -15.640 1.00 88.88 110 PRO A N 1
ATOM 910 C CA . PRO A 1 110 ? 16.849 8.201 -14.620 1.00 88.88 110 PRO A CA 1
ATOM 911 C C . PRO A 1 110 ? 16.020 9.389 -14.115 1.00 88.88 110 PRO A C 1
ATOM 913 O O . PRO A 1 110 ? 16.058 9.718 -12.931 1.00 88.88 110 PRO A O 1
ATOM 916 N N . GLN A 1 111 ? 15.212 9.989 -14.994 1.00 91.44 111 GLN A N 1
ATOM 917 C CA . GLN A 1 111 ? 14.324 11.113 -14.677 1.00 91.44 111 GLN A CA 1
ATOM 918 C C . GLN A 1 111 ? 13.239 10.756 -13.644 1.00 91.44 111 GLN A C 1
ATOM 920 O O . GLN A 1 111 ? 12.808 11.621 -12.886 1.00 91.44 111 GLN A O 1
ATOM 925 N N . LEU A 1 112 ? 12.802 9.491 -13.590 1.00 92.62 112 LEU A N 1
ATOM 926 C CA . LEU A 1 112 ? 11.765 9.021 -12.665 1.00 92.62 112 LEU A CA 1
ATOM 927 C C . LEU A 1 112 ? 12.337 8.429 -11.374 1.00 92.62 112 LEU A C 1
ATOM 929 O O . LEU A 1 112 ? 11.596 8.284 -10.400 1.00 92.62 112 LEU A O 1
ATOM 933 N N . PHE A 1 113 ? 13.632 8.108 -11.330 1.00 93.06 113 PHE A N 1
ATOM 934 C CA . PHE A 1 113 ? 14.247 7.421 -10.195 1.00 93.06 113 PHE A CA 1
ATOM 935 C C . PHE A 1 113 ? 14.138 8.219 -8.888 1.00 93.06 113 PHE A C 1
ATOM 937 O O . PHE A 1 113 ? 13.579 7.730 -7.905 1.00 93.06 113 PHE A O 1
ATOM 944 N N . ILE A 1 114 ? 14.615 9.469 -8.893 1.00 93.88 114 ILE A N 1
ATOM 945 C CA . ILE A 1 114 ? 14.598 10.342 -7.710 1.00 93.88 114 ILE A CA 1
ATOM 946 C C . ILE A 1 114 ? 13.155 10.631 -7.253 1.00 93.88 114 ILE A C 1
ATOM 948 O O . ILE A 1 114 ? 12.867 10.404 -6.075 1.00 93.88 114 ILE A O 1
ATOM 952 N N . PRO A 1 115 ? 12.217 11.042 -8.137 1.00 94.88 115 PRO A N 1
ATOM 953 C CA . PRO A 1 115 ? 10.812 11.188 -7.756 1.00 94.88 115 PRO A CA 1
ATOM 954 C C . PRO A 1 115 ? 10.219 9.923 -7.126 1.00 94.88 115 PRO A C 1
ATOM 956 O O . PRO A 1 115 ? 9.535 10.015 -6.109 1.00 94.88 115 PRO A O 1
ATOM 959 N N . SER A 1 116 ? 10.517 8.740 -7.673 1.00 94.88 116 SER A N 1
ATOM 960 C CA . SER A 1 116 ? 9.999 7.469 -7.142 1.00 94.88 116 SER A CA 1
ATOM 961 C C . SER A 1 116 ? 10.443 7.217 -5.703 1.00 94.88 116 SER A C 1
ATOM 963 O O . SER A 1 116 ? 9.640 6.776 -4.885 1.00 94.88 116 SER A O 1
ATOM 965 N N . ILE A 1 117 ? 11.698 7.536 -5.370 1.00 95.56 117 ILE A N 1
ATOM 966 C CA . ILE A 1 117 ? 12.215 7.418 -3.999 1.00 95.56 117 ILE A CA 1
ATOM 967 C C . ILE A 1 117 ? 11.510 8.412 -3.077 1.00 95.56 117 ILE A C 1
ATOM 969 O O . ILE A 1 117 ? 11.032 8.020 -2.015 1.00 95.56 117 ILE A O 1
ATOM 973 N N . ILE A 1 118 ? 11.404 9.679 -3.486 1.00 95.81 118 ILE A N 1
ATOM 974 C CA . ILE A 1 118 ? 10.784 10.743 -2.683 1.00 95.81 118 ILE A CA 1
ATOM 975 C C . ILE A 1 118 ? 9.336 10.378 -2.333 1.00 95.81 118 ILE A C 1
ATOM 977 O O . ILE A 1 118 ? 8.972 10.362 -1.155 1.00 95.81 118 ILE A O 1
ATOM 981 N N . PHE A 1 119 ? 8.537 10.013 -3.339 1.00 94.94 119 PHE A N 1
ATOM 982 C CA . PHE A 1 119 ? 7.130 9.637 -3.168 1.00 94.94 119 PHE A CA 1
ATOM 983 C C . PHE A 1 119 ? 6.927 8.244 -2.553 1.00 94.94 119 PHE A C 1
ATOM 985 O O . PHE A 1 119 ? 5.801 7.877 -2.236 1.00 94.94 119 PHE A O 1
ATOM 992 N N . CYS A 1 120 ? 7.990 7.467 -2.337 1.00 94.12 120 CYS A N 1
ATOM 993 C CA . CYS A 1 120 ? 7.930 6.236 -1.552 1.00 94.12 120 CYS A CA 1
ATOM 994 C C . CYS A 1 120 ? 8.320 6.486 -0.090 1.00 94.12 120 CYS A C 1
ATOM 996 O O . CYS A 1 120 ? 7.598 6.087 0.820 1.00 94.12 120 CYS A O 1
ATOM 998 N N . VAL A 1 121 ? 9.444 7.160 0.156 1.00 95.62 121 VAL A N 1
ATOM 999 C CA . VAL A 1 121 ? 10.046 7.288 1.492 1.00 95.62 121 VAL A CA 1
ATOM 1000 C C . VAL A 1 121 ? 9.320 8.322 2.347 1.00 95.62 121 VAL A C 1
ATOM 1002 O O . VAL A 1 121 ? 8.947 8.010 3.478 1.00 95.62 121 VAL A O 1
ATOM 1005 N N . ILE A 1 122 ? 9.075 9.529 1.822 1.00 95.88 122 ILE A N 1
ATOM 1006 C CA . ILE A 1 122 ? 8.466 10.614 2.609 1.00 95.88 122 ILE A CA 1
ATOM 1007 C C . ILE A 1 122 ? 7.077 10.218 3.134 1.00 95.88 122 ILE A C 1
ATOM 1009 O O . ILE A 1 122 ? 6.860 10.328 4.344 1.00 95.88 122 ILE A O 1
ATOM 1013 N N . PRO A 1 123 ? 6.144 9.704 2.304 1.00 95.50 123 PRO A N 1
ATOM 1014 C CA . PRO A 1 123 ? 4.823 9.333 2.803 1.00 95.50 123 PRO A CA 1
ATOM 1015 C C . PRO A 1 123 ? 4.883 8.167 3.790 1.00 95.50 123 PRO A C 1
ATOM 1017 O O . PRO A 1 123 ? 4.117 8.146 4.750 1.00 95.50 123 PRO A O 1
ATOM 1020 N N . THR A 1 124 ? 5.825 7.237 3.599 1.00 95.69 124 THR A N 1
ATOM 1021 C CA . THR A 1 124 ? 6.027 6.110 4.519 1.00 95.69 124 THR A CA 1
ATOM 1022 C C . THR A 1 124 ? 6.425 6.591 5.911 1.00 95.69 124 THR A C 1
ATOM 1024 O O . THR A 1 124 ? 5.849 6.150 6.905 1.00 95.69 124 THR A O 1
ATOM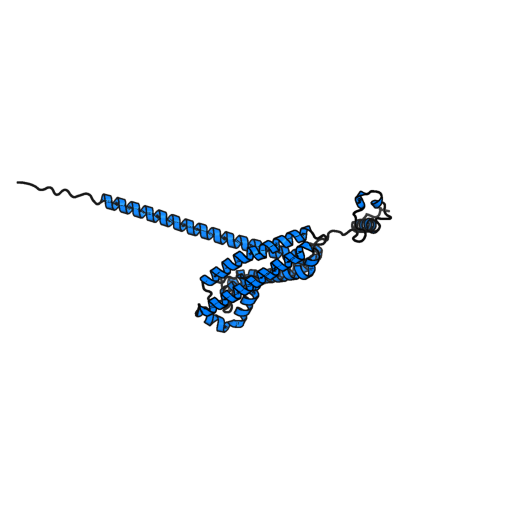 1027 N N . ILE A 1 125 ? 7.361 7.543 5.992 1.00 96.94 125 ILE A N 1
ATOM 1028 C CA . ILE A 1 125 ? 7.784 8.138 7.267 1.00 96.94 125 ILE A CA 1
ATOM 1029 C C . ILE A 1 125 ? 6.616 8.880 7.924 1.00 96.94 125 ILE A C 1
ATOM 1031 O O . ILE A 1 125 ? 6.347 8.662 9.104 1.00 96.94 125 ILE A O 1
ATOM 1035 N N . ILE A 1 126 ? 5.893 9.717 7.169 1.00 96.31 126 ILE A N 1
ATOM 1036 C CA . ILE A 1 126 ? 4.744 10.474 7.695 1.00 96.31 126 ILE A CA 1
ATOM 1037 C C . ILE A 1 126 ? 3.678 9.523 8.253 1.00 96.31 126 ILE A C 1
ATOM 1039 O O . ILE A 1 126 ? 3.217 9.712 9.379 1.00 96.31 126 ILE A O 1
ATOM 1043 N N . ASN A 1 127 ? 3.311 8.483 7.502 1.00 96.31 127 ASN A N 1
ATOM 1044 C CA . ASN A 1 127 ? 2.298 7.520 7.927 1.00 96.31 127 ASN A CA 1
ATOM 1045 C C . ASN A 1 127 ? 2.737 6.701 9.147 1.00 96.31 127 ASN A C 1
ATOM 1047 O O . ASN A 1 127 ? 1.918 6.420 10.024 1.00 96.31 127 ASN A O 1
ATOM 1051 N N . PHE A 1 128 ? 4.017 6.330 9.227 1.00 97.19 128 PHE A N 1
ATOM 1052 C CA . PHE A 1 128 ? 4.558 5.622 10.385 1.00 97.19 128 PHE A CA 1
ATOM 1053 C C . PHE A 1 128 ? 4.522 6.505 11.638 1.00 97.19 128 PHE A C 1
ATOM 1055 O O . PHE A 1 128 ? 3.987 6.097 12.667 1.00 97.19 128 PHE A O 1
ATOM 1062 N N . VAL A 1 129 ? 5.006 7.750 11.541 1.00 97.50 129 VAL A N 1
ATOM 1063 C CA . VAL A 1 129 ? 4.982 8.711 12.657 1.00 97.50 129 VAL A CA 1
ATOM 1064 C C . VAL A 1 129 ? 3.547 8.979 13.114 1.00 97.50 129 VAL A C 1
ATOM 1066 O O . VAL A 1 129 ? 3.268 8.935 14.312 1.00 97.50 129 VAL A O 1
ATOM 1069 N N . MET A 1 130 ? 2.615 9.189 12.179 1.00 97.12 130 MET A N 1
ATOM 1070 C CA . MET A 1 130 ? 1.197 9.360 12.509 1.00 97.12 130 MET A CA 1
ATOM 1071 C C . MET A 1 130 ? 0.611 8.122 13.186 1.00 97.12 130 MET A C 1
ATOM 1073 O O . MET A 1 130 ? -0.123 8.265 14.162 1.00 97.12 130 MET A O 1
ATOM 1077 N N . GLY A 1 131 ? 0.960 6.919 12.725 1.00 97.81 131 GLY A N 1
ATOM 1078 C CA . GLY A 1 131 ? 0.506 5.681 13.350 1.00 97.81 131 GLY A CA 1
ATOM 1079 C C . GLY A 1 131 ? 0.997 5.526 14.787 1.00 97.81 131 GLY A C 1
ATOM 1080 O O . GLY A 1 131 ? 0.199 5.229 15.675 1.00 97.81 131 GLY A O 1
ATOM 1081 N N . VAL A 1 132 ? 2.273 5.828 15.044 1.00 98.19 132 VAL A N 1
ATOM 1082 C CA . VAL A 1 132 ? 2.838 5.846 16.404 1.00 98.19 132 VAL A CA 1
ATOM 1083 C C . VAL A 1 132 ? 2.107 6.862 17.286 1.00 98.19 132 VAL A C 1
ATOM 1085 O O . VAL A 1 132 ? 1.718 6.533 18.407 1.00 98.19 132 VAL A O 1
ATOM 1088 N N . ILE A 1 133 ? 1.870 8.082 16.788 1.00 97.62 133 ILE A N 1
ATOM 1089 C CA . ILE A 1 133 ? 1.144 9.122 17.535 1.00 97.62 133 ILE A CA 1
ATOM 1090 C C . ILE A 1 133 ? -0.277 8.660 17.871 1.00 97.62 133 ILE A C 1
ATOM 1092 O O . ILE A 1 133 ? -0.691 8.777 19.024 1.00 97.62 133 ILE A O 1
ATOM 1096 N N . ILE A 1 134 ? -1.006 8.119 16.893 1.00 97.62 134 ILE A N 1
ATOM 1097 C CA . ILE A 1 134 ? -2.375 7.615 17.063 1.00 97.62 134 ILE A CA 1
ATOM 1098 C C . ILE A 1 134 ? -2.424 6.532 18.142 1.00 97.62 134 ILE A C 1
ATOM 1100 O O . ILE A 1 134 ? -3.218 6.629 19.077 1.00 97.62 134 ILE A O 1
ATOM 1104 N N . MET A 1 135 ? -1.536 5.542 18.059 1.00 97.62 135 MET A N 1
ATOM 1105 C CA . MET A 1 135 ? -1.503 4.430 19.007 1.00 97.62 135 MET A CA 1
ATOM 1106 C C . MET A 1 135 ? -1.158 4.900 20.421 1.00 97.62 135 MET A C 1
ATOM 1108 O O . MET A 1 135 ? -1.833 4.529 21.378 1.00 97.62 135 MET A O 1
ATOM 1112 N N . LEU A 1 136 ? -0.165 5.783 20.571 1.00 97.00 136 LEU A N 1
ATOM 1113 C CA . LEU A 1 136 ? 0.195 6.346 21.875 1.00 97.00 136 LEU A CA 1
ATOM 1114 C C . LEU A 1 136 ? -0.921 7.208 22.473 1.00 97.00 136 LEU A C 1
ATOM 1116 O O . LEU A 1 136 ? -1.128 7.188 23.688 1.00 97.00 136 LEU A O 1
ATOM 1120 N N . GLN A 1 137 ? -1.627 7.983 21.648 1.00 96.62 137 GLN A N 1
ATOM 1121 C CA . GLN A 1 137 ? -2.772 8.768 22.104 1.00 96.62 137 GLN A CA 1
ATOM 1122 C C . GLN A 1 137 ? -3.904 7.864 22.591 1.00 96.62 137 GLN A C 1
ATOM 1124 O O . GLN A 1 137 ? -4.467 8.135 23.653 1.00 96.62 137 GLN A O 1
ATOM 1129 N N . GLU A 1 138 ? -4.193 6.787 21.864 1.00 97.06 138 GLU A N 1
ATOM 1130 C CA . GLU A 1 138 ? -5.257 5.853 22.222 1.00 97.06 138 GLU A CA 1
ATOM 1131 C C . GLU A 1 138 ? -4.928 5.081 23.506 1.00 97.06 138 GLU A C 1
ATOM 1133 O O . GLU A 1 138 ? -5.753 5.025 24.417 1.00 97.06 138 GLU A O 1
ATOM 1138 N N . ILE A 1 139 ? -3.687 4.602 23.647 1.00 96.81 139 ILE A N 1
ATOM 1139 C CA . ILE A 1 139 ? -3.181 3.953 24.870 1.00 96.81 139 ILE A CA 1
ATOM 1140 C C . ILE A 1 139 ? -3.346 4.858 26.098 1.00 96.81 139 ILE A C 1
ATOM 1142 O O . ILE A 1 139 ? -3.695 4.384 27.177 1.00 96.81 139 ILE A O 1
ATOM 1146 N N . LYS A 1 140 ? -3.093 6.165 25.954 1.00 96.19 140 LYS A N 1
ATOM 1147 C CA . LYS A 1 140 ? -3.157 7.119 27.072 1.00 96.19 140 LYS A CA 1
ATOM 1148 C C . LYS A 1 140 ? -4.581 7.532 27.437 1.00 96.19 140 LYS A C 1
ATOM 1150 O O . LYS A 1 140 ? -4.840 7.812 28.604 1.00 96.19 140 LYS A O 1
ATOM 1155 N N . LYS A 1 141 ? -5.476 7.645 26.452 1.00 95.50 141 LYS A N 1
ATOM 1156 C CA . LYS A 1 141 ? -6.807 8.250 26.636 1.00 95.50 141 LYS A CA 1
ATOM 1157 C C . LYS A 1 141 ? -7.930 7.229 26.798 1.00 95.50 141 LYS A C 1
ATOM 1159 O O . LYS A 1 141 ? -8.939 7.555 27.418 1.00 95.50 141 LYS A O 1
ATOM 1164 N N . ASN A 1 142 ? -7.775 6.017 26.266 1.00 96.44 142 ASN A N 1
ATOM 1165 C CA . ASN A 1 142 ? -8.818 4.998 26.264 1.00 96.44 142 ASN A CA 1
ATOM 1166 C C . ASN A 1 142 ? -8.408 3.789 27.121 1.00 96.44 142 ASN A C 1
ATOM 1168 O O . ASN A 1 142 ? -7.588 2.960 26.724 1.00 96.44 142 ASN A O 1
ATOM 1172 N N . ARG A 1 143 ? -9.024 3.663 28.305 1.00 96.50 143 ARG A N 1
ATOM 1173 C CA . ARG A 1 143 ? -8.743 2.572 29.253 1.00 96.50 143 ARG A CA 1
ATOM 1174 C C . ARG A 1 143 ? -9.048 1.189 28.668 1.00 96.50 143 ARG A C 1
ATOM 1176 O O . ARG A 1 143 ? -8.280 0.264 28.913 1.00 96.50 143 ARG A O 1
ATOM 1183 N N . TYR A 1 144 ? -10.120 1.055 27.887 1.00 96.50 144 TYR A N 1
ATOM 1184 C CA . TYR A 1 144 ? -10.488 -0.217 27.257 1.00 96.50 144 TYR A CA 1
ATOM 1185 C C . TYR A 1 144 ? -9.466 -0.628 26.199 1.00 96.50 144 TYR A C 1
ATOM 1187 O O . TYR A 1 144 ? -9.078 -1.792 26.122 1.00 96.50 144 TYR A O 1
ATOM 1195 N N . PHE A 1 145 ? -8.977 0.338 25.417 1.00 96.94 145 PHE A N 1
ATOM 1196 C CA . PHE A 1 145 ? -7.917 0.073 24.450 1.00 96.94 145 PHE A CA 1
ATOM 1197 C C . PHE A 1 145 ? -6.618 -0.329 25.140 1.00 96.94 145 PHE A C 1
ATOM 1199 O O . PHE A 1 145 ? -5.969 -1.273 24.706 1.00 96.94 145 PHE A O 1
ATOM 1206 N N . TYR A 1 146 ? -6.254 0.339 26.236 1.00 97.06 146 TYR A N 1
ATOM 1207 C CA . TYR A 1 146 ? -5.065 -0.015 27.007 1.00 97.06 146 TYR A CA 1
ATOM 1208 C C . TYR A 1 146 ? -5.122 -1.445 27.564 1.00 97.06 146 TYR A C 1
ATOM 1210 O O . TYR A 1 146 ? -4.125 -2.167 27.521 1.00 97.06 146 TYR A O 1
ATOM 1218 N N . GLU A 1 147 ? -6.283 -1.874 28.059 1.00 96.81 147 GLU A N 1
ATOM 1219 C CA . GLU A 1 147 ? -6.487 -3.241 28.545 1.00 96.81 147 GLU A CA 1
ATOM 1220 C C . GLU A 1 147 ? -6.373 -4.273 27.417 1.00 96.81 147 GLU A C 1
ATOM 1222 O O . GLU A 1 147 ? -5.666 -5.270 27.563 1.00 96.81 147 GLU A O 1
ATOM 1227 N N . TRP A 1 148 ? -6.975 -3.995 26.257 1.00 97.25 148 TRP A N 1
ATOM 1228 C CA . TRP A 1 148 ? -6.792 -4.821 25.064 1.00 97.25 148 TRP A CA 1
ATOM 1229 C C . TRP A 1 148 ? -5.322 -4.851 24.605 1.00 97.25 148 TRP A C 1
ATOM 1231 O O . TRP A 1 148 ? -4.791 -5.923 24.307 1.00 97.25 148 TRP A O 1
ATOM 1241 N N . PHE A 1 149 ? -4.639 -3.702 24.604 1.00 96.88 149 PHE A N 1
ATOM 1242 C CA . PHE A 1 149 ? -3.248 -3.551 24.172 1.00 96.88 149 PHE A CA 1
ATOM 1243 C C . PHE A 1 149 ? -2.292 -4.402 25.009 1.00 96.88 149 PHE A C 1
ATOM 1245 O O . PHE A 1 149 ? -1.431 -5.067 24.441 1.00 96.88 149 PHE A O 1
ATOM 1252 N N . LYS A 1 150 ? -2.471 -4.450 26.339 1.00 96.44 150 LYS A N 1
ATOM 1253 C CA . LYS A 1 150 ? -1.643 -5.279 27.237 1.00 96.44 150 LYS A CA 1
ATOM 1254 C C . LYS A 1 150 ? -1.591 -6.749 26.829 1.00 96.44 150 LYS A C 1
ATOM 1256 O O . LYS A 1 150 ? -0.551 -7.378 26.978 1.00 96.44 150 LYS A O 1
ATOM 1261 N N . ASN A 1 151 ? -2.697 -7.270 26.308 1.00 96.06 151 ASN A N 1
ATOM 1262 C CA . ASN A 1 151 ? -2.811 -8.668 25.902 1.00 96.06 151 ASN A CA 1
ATOM 1263 C C . ASN A 1 151 ? -2.414 -8.898 24.432 1.00 96.06 151 ASN A C 1
ATOM 1265 O O . ASN A 1 151 ? -2.320 -10.044 24.006 1.00 96.06 151 ASN A O 1
ATOM 1269 N N . ASN A 1 152 ? -2.204 -7.833 23.648 1.00 96.69 152 ASN A N 1
ATOM 1270 C CA . ASN A 1 152 ? -2.015 -7.892 22.192 1.00 96.69 152 ASN A CA 1
ATOM 1271 C C . ASN A 1 152 ? -0.857 -6.993 21.708 1.00 96.69 152 ASN A C 1
ATOM 1273 O O . ASN A 1 152 ? -0.909 -6.457 20.598 1.00 96.69 152 ASN A O 1
ATOM 1277 N N . VAL A 1 153 ? 0.184 -6.812 22.532 1.00 96.50 153 VAL A N 1
ATOM 1278 C CA . VAL A 1 153 ? 1.300 -5.877 22.275 1.00 96.50 153 VAL A CA 1
ATOM 1279 C C . VAL A 1 153 ? 1.970 -6.136 20.924 1.00 96.50 153 VAL A C 1
ATOM 1281 O O . VAL A 1 153 ? 2.220 -5.186 20.179 1.00 96.50 153 VAL A O 1
ATOM 1284 N N . ASP A 1 154 ? 2.210 -7.401 20.575 1.00 96.12 154 ASP A N 1
ATOM 1285 C CA . ASP A 1 154 ? 2.888 -7.775 19.328 1.00 96.12 154 ASP A CA 1
ATOM 1286 C C . ASP A 1 154 ? 2.076 -7.370 18.097 1.00 96.12 154 ASP A C 1
ATOM 1288 O O . ASP A 1 154 ? 2.593 -6.753 17.166 1.00 96.12 154 ASP A O 1
ATOM 1292 N N . ILE A 1 155 ? 0.772 -7.656 18.119 1.00 96.38 155 ILE A N 1
ATOM 1293 C CA . ILE A 1 155 ? -0.151 -7.320 17.032 1.00 96.38 155 ILE A CA 1
ATOM 1294 C C . ILE A 1 155 ? -0.296 -5.804 16.913 1.00 96.38 155 ILE A C 1
ATOM 1296 O O . ILE A 1 155 ? -0.172 -5.255 15.820 1.00 96.38 155 ILE A O 1
ATOM 1300 N N . ALA A 1 156 ? -0.488 -5.103 18.029 1.00 97.06 156 ALA A N 1
ATOM 1301 C CA . ALA A 1 156 ? -0.561 -3.647 18.032 1.00 97.06 156 ALA A CA 1
ATOM 1302 C C . ALA A 1 156 ? 0.715 -3.013 17.449 1.00 97.06 156 ALA A C 1
ATOM 1304 O O . ALA A 1 156 ? 0.637 -2.117 16.605 1.00 97.06 156 ALA A O 1
ATOM 1305 N N . SER A 1 157 ? 1.887 -3.513 17.842 1.00 97.38 157 SER A N 1
ATOM 1306 C CA . SER A 1 157 ? 3.183 -3.028 17.354 1.00 97.38 157 SER A CA 1
ATOM 1307 C C . SER A 1 157 ? 3.372 -3.314 15.866 1.00 97.38 157 SER A C 1
ATOM 1309 O O . SER A 1 157 ? 3.751 -2.417 15.112 1.00 97.38 157 SER A O 1
ATOM 1311 N N . LEU A 1 158 ? 3.027 -4.524 15.415 1.00 97.75 158 LEU A N 1
ATOM 1312 C CA . LEU A 1 158 ? 3.076 -4.905 14.005 1.00 97.75 158 LEU A CA 1
ATOM 1313 C C . LEU A 1 158 ? 2.228 -3.962 13.146 1.00 97.75 158 LEU A C 1
ATOM 1315 O O . LEU A 1 158 ? 2.730 -3.410 12.170 1.00 97.75 158 LEU A O 1
ATOM 1319 N N . PHE A 1 159 ? 0.968 -3.727 13.518 1.00 97.62 159 PHE A N 1
ATOM 1320 C CA . PHE A 1 159 ? 0.088 -2.838 12.753 1.00 97.62 159 PHE A CA 1
ATOM 1321 C C . PHE A 1 159 ? 0.503 -1.366 12.835 1.00 97.62 159 PHE A C 1
ATOM 1323 O O . PHE A 1 159 ? 0.269 -0.626 11.881 1.00 97.62 159 PHE A O 1
ATOM 1330 N N . THR A 1 160 ? 1.190 -0.955 13.905 1.00 97.88 160 THR A N 1
ATOM 1331 C CA . THR A 1 160 ? 1.826 0.371 13.991 1.00 97.88 160 THR A CA 1
ATOM 1332 C C . THR A 1 160 ? 2.975 0.508 12.993 1.00 97.88 160 THR A C 1
ATOM 1334 O O . THR A 1 160 ? 3.101 1.531 12.334 1.00 97.88 160 THR A O 1
ATOM 1337 N N . ILE A 1 161 ? 3.799 -0.529 12.821 1.00 97.81 161 ILE A N 1
ATOM 1338 C CA . ILE A 1 161 ? 4.872 -0.526 11.813 1.00 97.81 161 ILE A CA 1
ATOM 1339 C C . ILE A 1 161 ? 4.278 -0.559 10.402 1.00 97.81 161 ILE A C 1
ATOM 1341 O O . ILE A 1 161 ? 4.659 0.235 9.540 1.00 97.81 161 ILE A O 1
ATOM 1345 N N . LEU A 1 162 ? 3.300 -1.438 10.173 1.00 97.31 162 LEU A N 1
ATOM 1346 C CA . LEU A 1 162 ? 2.624 -1.571 8.883 1.00 97.31 162 LEU A CA 1
ATOM 1347 C C . LEU A 1 162 ? 1.822 -0.326 8.497 1.00 97.31 162 LEU A C 1
ATOM 1349 O O . LEU A 1 162 ? 1.590 -0.112 7.305 1.00 97.31 162 LEU A O 1
ATOM 1353 N N . SER A 1 163 ? 1.459 0.529 9.459 1.00 97.06 163 SER A N 1
ATOM 1354 C CA . SER A 1 163 ? 0.837 1.816 9.158 1.00 97.06 163 SER A CA 1
ATOM 1355 C C . SER A 1 163 ? 1.730 2.691 8.283 1.00 97.06 163 SER A C 1
ATOM 1357 O O . SER A 1 163 ? 1.202 3.496 7.526 1.00 97.06 163 SER A O 1
ATOM 1359 N N . GLY A 1 164 ? 3.058 2.503 8.316 1.00 96.00 164 GLY A N 1
ATOM 1360 C CA . GLY A 1 164 ? 3.986 3.168 7.403 1.00 96.00 164 GLY A CA 1
ATOM 1361 C C . GLY A 1 164 ? 3.636 2.930 5.932 1.00 96.00 164 GLY A C 1
ATOM 1362 O O . GLY A 1 164 ? 3.633 3.870 5.142 1.00 96.00 164 GLY A O 1
ATOM 1363 N N . ALA A 1 165 ? 3.246 1.707 5.562 1.00 94.25 165 ALA A N 1
ATOM 1364 C CA . ALA A 1 165 ? 2.812 1.409 4.197 1.00 94.25 165 ALA A CA 1
ATOM 1365 C C . ALA A 1 165 ? 1.490 2.115 3.853 1.00 94.25 165 ALA A C 1
ATOM 1367 O O . ALA A 1 165 ? 1.347 2.685 2.770 1.00 94.25 165 ALA A O 1
ATOM 1368 N N . ASN A 1 166 ? 0.527 2.082 4.776 1.00 93.19 166 ASN A N 1
ATOM 1369 C CA . ASN A 1 166 ? -0.731 2.814 4.683 1.00 93.19 166 ASN A CA 1
ATOM 1370 C C . ASN A 1 166 ? -1.358 2.950 6.075 1.00 93.19 166 ASN A C 1
ATOM 1372 O O . ASN A 1 166 ? -1.539 1.949 6.769 1.00 93.19 166 ASN A O 1
ATOM 1376 N N . LEU A 1 167 ? -1.754 4.165 6.461 1.00 95.06 167 LEU A N 1
ATOM 1377 C CA . LEU A 1 167 ? -2.331 4.425 7.781 1.00 95.06 167 LEU A CA 1
ATOM 1378 C C . LEU A 1 167 ? -3.609 3.611 8.059 1.00 95.06 167 LEU A C 1
ATOM 1380 O O . LEU A 1 167 ? -3.881 3.265 9.207 1.00 95.06 167 LEU A O 1
ATOM 1384 N N . GLU A 1 168 ? -4.366 3.245 7.018 1.00 93.06 168 GLU A N 1
ATOM 1385 C CA . GLU A 1 168 ? -5.579 2.423 7.127 1.00 93.06 168 GLU A CA 1
ATOM 1386 C C . GLU A 1 168 ? -5.304 1.018 7.693 1.00 93.06 168 GLU A C 1
ATOM 1388 O O . GLU A 1 168 ? -6.226 0.381 8.200 1.00 93.06 168 GLU A O 1
ATOM 1393 N N . MET A 1 169 ? -4.046 0.553 7.702 1.00 95.44 169 MET A N 1
ATOM 1394 C CA . MET A 1 169 ? -3.674 -0.709 8.353 1.00 95.44 169 MET A CA 1
ATOM 1395 C C . MET A 1 169 ? -4.082 -0.744 9.830 1.00 95.44 169 MET A C 1
ATOM 1397 O O . MET A 1 169 ? -4.443 -1.804 10.330 1.00 95.44 169 MET A O 1
ATOM 1401 N N . LEU A 1 170 ? -4.118 0.399 10.520 1.00 96.88 170 LEU A N 1
ATOM 1402 C CA . LEU A 1 170 ? -4.562 0.455 11.915 1.00 96.88 170 LEU A CA 1
ATOM 1403 C C . LEU A 1 170 ? -6.039 0.076 12.101 1.00 96.88 170 LEU A C 1
ATOM 1405 O O . LEU A 1 170 ? -6.379 -0.521 13.119 1.00 96.88 170 LEU A O 1
ATOM 1409 N N . ASN A 1 171 ? -6.908 0.327 11.113 1.00 94.62 171 ASN A N 1
ATOM 1410 C CA . ASN A 1 171 ? -8.327 -0.056 11.192 1.00 94.62 171 ASN A CA 1
ATOM 1411 C C . ASN A 1 171 ? -8.527 -1.580 11.205 1.00 94.62 171 ASN A C 1
ATOM 1413 O O . ASN A 1 171 ? -9.579 -2.069 11.612 1.00 94.62 171 ASN A O 1
ATOM 1417 N N . ILE A 1 172 ? -7.513 -2.353 10.806 1.00 96.00 172 ILE A N 1
ATOM 1418 C CA . ILE A 1 172 ? -7.561 -3.817 10.860 1.00 96.00 172 ILE A CA 1
ATOM 1419 C C . ILE A 1 172 ? -7.644 -4.300 12.307 1.00 96.00 172 ILE A C 1
ATOM 1421 O O . ILE A 1 172 ? -8.339 -5.282 12.576 1.00 96.00 172 ILE A O 1
ATOM 1425 N N . LEU A 1 173 ? -7.028 -3.571 13.243 1.00 96.62 173 LEU A N 1
ATOM 1426 C CA . LEU A 1 173 ? -7.088 -3.883 14.668 1.00 96.62 173 LEU A CA 1
ATOM 1427 C C . LEU A 1 173 ? -8.516 -3.849 15.215 1.00 96.62 173 LEU A C 1
ATOM 1429 O O . LEU A 1 173 ? -8.799 -4.594 16.142 1.00 96.62 173 LEU A O 1
ATOM 1433 N N . SER A 1 174 ? -9.413 -3.039 14.645 1.00 95.62 174 SER A N 1
ATOM 1434 C CA . SER A 1 174 ? -10.826 -2.947 15.046 1.00 95.62 174 SER A CA 1
ATOM 1435 C C . SER A 1 174 ? -11.792 -3.644 14.078 1.00 95.62 174 SER A C 1
ATOM 1437 O O . SER A 1 174 ? -13.003 -3.481 14.202 1.00 95.62 174 SER A O 1
ATOM 1439 N N . SER A 1 175 ? -11.287 -4.398 13.096 1.00 94.81 175 SER A N 1
ATOM 1440 C CA . SER A 1 175 ? -12.103 -4.960 12.006 1.00 94.81 175 SER A CA 1
ATOM 1441 C C . SER A 1 175 ? -13.001 -6.128 12.418 1.00 94.81 175 SER A C 1
ATOM 1443 O O . SER A 1 175 ? -13.935 -6.478 11.699 1.00 94.81 175 SER A O 1
ATOM 1445 N N . GLN A 1 176 ? -12.707 -6.779 13.542 1.00 95.38 176 GLN A N 1
ATOM 1446 C CA . GLN A 1 176 ? -13.369 -7.997 14.018 1.00 95.38 176 GLN A CA 1
ATOM 1447 C C . GLN A 1 176 ? -13.414 -9.105 12.953 1.00 95.38 176 GLN A C 1
ATOM 1449 O O . GLN A 1 176 ? -14.363 -9.893 12.890 1.00 95.38 176 GLN A O 1
ATOM 1454 N N . VAL A 1 177 ? -12.395 -9.165 12.086 1.00 94.62 177 VAL A N 1
ATOM 1455 C CA . VAL A 1 177 ? -12.330 -10.135 10.989 1.00 94.62 177 VAL A CA 1
ATOM 1456 C C . VAL A 1 177 ? -12.463 -11.565 11.525 1.00 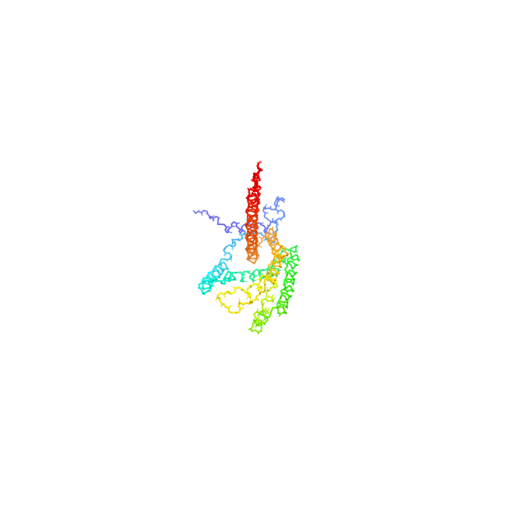94.62 177 VAL A C 1
ATOM 1458 O O . VAL A 1 177 ? -11.766 -11.973 12.455 1.00 94.62 177 VAL A O 1
ATOM 1461 N N . ALA A 1 178 ? -13.417 -12.316 10.969 1.00 92.94 178 ALA A N 1
ATOM 1462 C CA . ALA A 1 178 ? -13.790 -13.672 11.386 1.00 92.94 178 ALA A CA 1
ATOM 1463 C C . ALA A 1 178 ? -14.106 -13.844 12.894 1.00 92.94 178 ALA A C 1
ATOM 1465 O O . ALA A 1 178 ? -14.069 -14.972 13.401 1.00 92.94 178 ALA A O 1
ATOM 1466 N N . GLY A 1 179 ? -14.399 -12.751 13.614 1.00 91.44 179 GLY A N 1
ATOM 1467 C CA . GLY A 1 179 ? -14.624 -12.749 15.063 1.00 91.44 179 GLY A CA 1
ATOM 1468 C C . GLY A 1 179 ? -13.363 -13.044 15.884 1.00 91.44 179 GLY A C 1
ATOM 1469 O O . GLY A 1 179 ? -13.456 -13.552 16.999 1.00 91.44 179 GLY A O 1
ATOM 1470 N N . ILE A 1 180 ? -12.174 -12.804 15.325 1.00 93.56 180 ILE A N 1
ATOM 1471 C CA . ILE A 1 180 ? -10.899 -13.057 16.002 1.00 93.56 180 ILE A CA 1
ATOM 1472 C C . ILE A 1 180 ? -10.643 -11.954 17.039 1.00 93.56 180 ILE A C 1
ATOM 1474 O O . ILE A 1 180 ? -10.632 -10.771 16.706 1.00 93.56 180 ILE A O 1
ATOM 1478 N N . MET A 1 181 ? -10.370 -12.344 18.290 1.00 92.00 181 MET A N 1
ATOM 1479 C CA . MET A 1 181 ? -10.160 -11.406 19.405 1.00 92.00 181 MET A CA 1
ATOM 1480 C C . MET A 1 181 ? -8.953 -10.470 19.203 1.00 92.00 181 MET A C 1
ATOM 1482 O O . MET A 1 181 ? -9.003 -9.313 19.619 1.00 92.00 181 MET A O 1
ATOM 1486 N N . LEU A 1 182 ? -7.908 -10.932 18.501 1.00 94.12 182 LEU A N 1
ATOM 1487 C CA . LEU A 1 182 ? -6.740 -10.119 18.121 1.00 94.12 182 LEU A CA 1
ATOM 1488 C C . LEU A 1 182 ? -7.111 -8.919 17.234 1.00 94.12 182 LEU A C 1
ATOM 1490 O O . LEU A 1 182 ? -6.341 -7.972 17.149 1.00 94.12 182 LEU A O 1
ATOM 1494 N N . PHE A 1 183 ? -8.262 -8.949 16.562 1.00 95.81 183 PHE A N 1
ATOM 1495 C CA . PHE A 1 183 ? -8.733 -7.871 15.687 1.00 95.81 183 PHE A CA 1
ATOM 1496 C C . PHE A 1 183 ? -9.996 -7.202 16.236 1.00 95.81 183 PHE A C 1
ATOM 1498 O O . PHE A 1 183 ? -10.786 -6.644 15.481 1.00 95.81 183 PHE A O 1
ATOM 1505 N N . ASN A 1 184 ? -10.204 -7.270 17.553 1.00 95.00 184 ASN A N 1
ATOM 1506 C CA . ASN A 1 184 ? -11.325 -6.640 18.246 1.00 95.00 184 ASN A CA 1
ATOM 1507 C C . ASN A 1 184 ? -10.862 -5.496 19.167 1.00 95.00 184 ASN A C 1
ATOM 1509 O O . ASN A 1 184 ? -11.300 -5.387 20.312 1.00 95.00 184 ASN A O 1
ATOM 1513 N N . ALA A 1 185 ? -9.929 -4.671 18.691 1.00 96.06 185 ALA A N 1
ATOM 1514 C CA . ALA A 1 185 ? -9.435 -3.523 19.432 1.00 96.06 185 ALA A CA 1
ATOM 1515 C C . ALA A 1 185 ? -10.531 -2.447 19.560 1.00 96.06 185 ALA A C 1
ATOM 1517 O O . ALA A 1 185 ? -11.108 -2.041 18.544 1.00 96.06 185 ALA A O 1
ATOM 1518 N N . PRO A 1 186 ? -10.804 -1.934 20.773 1.00 95.69 186 PRO A N 1
ATOM 1519 C CA . PRO A 1 186 ? -11.837 -0.928 20.999 1.00 95.69 186 PRO A CA 1
ATOM 1520 C C . PRO A 1 186 ? -11.311 0.479 20.671 1.00 95.69 186 PRO A C 1
ATOM 1522 O O . PRO A 1 186 ? -11.115 1.296 21.570 1.00 95.69 186 PRO A O 1
ATOM 1525 N N . LEU A 1 187 ? -11.046 0.746 19.387 1.00 94.69 187 LEU A N 1
ATOM 1526 C CA . LEU A 1 187 ? -10.619 2.064 18.905 1.00 94.69 187 LEU A CA 1
ATOM 1527 C C . LEU A 1 187 ? -11.735 3.102 19.069 1.00 94.69 187 LEU A C 1
ATOM 1529 O O . LEU A 1 187 ? -12.874 2.876 18.661 1.00 94.69 187 LEU A O 1
ATOM 1533 N N . SER A 1 188 ? -11.387 4.262 19.620 1.00 94.81 188 SER A N 1
ATOM 1534 C CA . SER A 1 188 ? -12.290 5.399 19.764 1.00 94.81 188 SER A CA 1
ATOM 1535 C C . SER A 1 188 ? -12.673 6.008 18.410 1.00 94.81 188 SER A C 1
ATOM 1537 O O . SER A 1 188 ? -11.886 6.021 17.459 1.00 94.81 188 SER A O 1
ATOM 1539 N N . GLU A 1 189 ? -13.875 6.587 18.327 1.00 91.19 189 GLU A N 1
ATOM 1540 C CA . GLU A 1 189 ? -14.354 7.262 17.109 1.00 91.19 189 GLU A CA 1
ATOM 1541 C C . GLU A 1 189 ? -13.424 8.406 16.672 1.00 91.19 189 GLU A C 1
ATOM 1543 O O . GLU A 1 189 ? -13.223 8.638 15.479 1.00 91.19 189 GLU A O 1
ATOM 1548 N N . VAL A 1 190 ? -12.801 9.096 17.635 1.00 91.88 190 VAL A N 1
ATOM 1549 C CA . VAL A 1 190 ? -11.831 10.172 17.376 1.00 91.88 190 VAL A CA 1
ATOM 1550 C C . VAL A 1 190 ? -10.600 9.633 16.648 1.00 91.88 190 VAL A C 1
ATOM 1552 O O . VAL A 1 190 ? -10.136 10.242 15.683 1.00 91.88 190 VAL A O 1
ATOM 1555 N N . ILE A 1 191 ? -10.084 8.474 17.063 1.00 94.19 191 ILE A N 1
ATOM 1556 C CA . ILE A 1 191 ? -8.950 7.842 16.388 1.00 94.19 191 ILE A CA 1
ATOM 1557 C C . ILE A 1 191 ? -9.339 7.306 15.014 1.00 94.19 191 ILE A C 1
ATOM 1559 O O . ILE A 1 191 ? -8.600 7.534 14.057 1.00 94.19 191 ILE A O 1
ATOM 1563 N N . GLN A 1 192 ? -10.504 6.671 14.874 1.00 92.31 192 GLN A N 1
ATOM 1564 C CA . GLN A 1 192 ? -10.994 6.235 13.561 1.00 92.31 192 GLN A CA 1
ATOM 1565 C C . GLN A 1 192 ? -11.118 7.416 12.584 1.00 92.31 192 GLN A C 1
ATOM 1567 O O . GLN A 1 192 ? -10.751 7.303 11.412 1.00 92.31 192 GLN A O 1
ATOM 1572 N N . PHE A 1 193 ? -11.549 8.583 13.074 1.00 91.69 193 PHE A N 1
ATOM 1573 C CA . PHE A 1 193 ? -11.580 9.820 12.298 1.00 91.69 193 PHE A CA 1
ATOM 1574 C C . PHE A 1 193 ? -10.177 10.281 11.869 1.00 91.69 193 PHE A C 1
ATOM 1576 O O . PHE A 1 193 ? -9.980 10.634 10.702 1.00 91.69 193 PHE A O 1
ATOM 1583 N N . TYR A 1 194 ? -9.183 10.244 12.763 1.00 94.00 194 TYR A N 1
ATOM 1584 C CA . TYR A 1 194 ? -7.798 10.571 12.402 1.00 94.00 194 TYR A CA 1
ATOM 1585 C C . TYR A 1 194 ? -7.191 9.582 11.408 1.00 94.00 194 TYR A C 1
ATOM 1587 O O . TYR A 1 194 ? -6.532 10.018 10.464 1.00 94.00 194 TYR A O 1
ATOM 1595 N N . ILE A 1 195 ? -7.452 8.280 11.555 1.00 94.94 195 ILE A N 1
ATOM 1596 C CA . ILE A 1 195 ? -7.011 7.268 10.586 1.00 94.94 195 ILE A CA 1
ATOM 1597 C C . ILE A 1 195 ? -7.641 7.549 9.218 1.00 94.94 195 ILE A C 1
ATOM 1599 O O . ILE A 1 195 ? -6.942 7.547 8.204 1.00 94.94 195 ILE A O 1
ATOM 1603 N N . PHE A 1 196 ? -8.941 7.858 9.172 1.00 90.94 196 PHE A N 1
ATOM 1604 C CA . PHE A 1 196 ? -9.641 8.165 7.924 1.00 90.94 196 PHE A CA 1
ATOM 1605 C C . PHE A 1 196 ? -9.065 9.390 7.200 1.00 90.94 196 PHE A C 1
ATOM 1607 O O . PHE A 1 196 ? -8.849 9.335 5.983 1.00 90.94 196 PHE A O 1
ATOM 1614 N N . TRP A 1 197 ? -8.830 10.494 7.919 1.00 90.44 197 TRP A N 1
ATOM 1615 C CA . TRP A 1 197 ? -8.280 11.721 7.333 1.00 90.44 197 TRP A CA 1
ATOM 1616 C C . TRP A 1 197 ? -6.801 11.598 6.994 1.00 90.44 197 TRP A C 1
ATOM 1618 O O . TRP A 1 197 ? -6.387 12.064 5.935 1.00 90.44 197 TRP A O 1
ATOM 1628 N N . GLY A 1 198 ? -6.016 10.927 7.835 1.00 91.88 198 GLY A N 1
ATOM 1629 C CA . GLY A 1 198 ? -4.619 10.641 7.533 1.00 91.88 198 GLY A CA 1
ATOM 1630 C C . GLY A 1 198 ? -4.481 9.749 6.298 1.00 91.88 198 GLY A C 1
ATOM 1631 O O . GLY A 1 198 ? -3.699 10.070 5.412 1.00 91.88 198 GLY A O 1
ATOM 1632 N N . SER A 1 199 ? -5.318 8.713 6.161 1.00 90.94 199 SER A N 1
ATOM 1633 C CA . SER A 1 199 ? -5.399 7.895 4.939 1.00 90.94 199 SER A CA 1
ATOM 1634 C C . SER A 1 199 ? -5.834 8.725 3.721 1.00 90.94 199 SER A C 1
ATOM 1636 O O . SER A 1 199 ? -5.264 8.590 2.641 1.00 90.94 199 SER A O 1
ATOM 1638 N N . PHE A 1 200 ? -6.780 9.658 3.884 1.00 89.75 200 PHE A N 1
ATOM 1639 C CA . PHE A 1 200 ? -7.197 10.555 2.798 1.00 89.75 200 PHE A CA 1
ATOM 1640 C C . PHE A 1 200 ? -6.072 11.479 2.315 1.00 89.75 200 PHE A C 1
ATOM 1642 O O . PHE A 1 200 ? -5.903 11.661 1.114 1.00 89.75 200 PHE A O 1
ATOM 1649 N N . ILE A 1 201 ? -5.290 12.046 3.232 1.00 91.38 201 ILE A N 1
ATOM 1650 C CA . ILE A 1 201 ? -4.117 12.856 2.883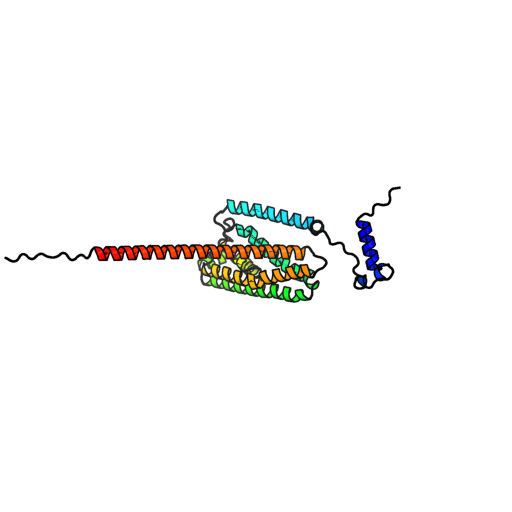 1.00 91.38 201 ILE A CA 1
ATOM 1651 C C . ILE A 1 201 ? -3.041 11.964 2.247 1.00 91.38 201 ILE A C 1
ATOM 1653 O O . ILE A 1 201 ? -2.486 12.310 1.204 1.00 91.38 201 ILE A O 1
ATOM 1657 N N . GLY A 1 202 ? -2.802 10.786 2.831 1.00 90.94 202 GLY A N 1
ATOM 1658 C CA . GLY A 1 202 ? -1.880 9.779 2.314 1.00 90.94 202 GLY A CA 1
ATOM 1659 C C . GLY A 1 202 ? -2.190 9.392 0.870 1.00 90.94 202 GLY A C 1
ATOM 1660 O O . GLY A 1 202 ? -1.277 9.324 0.058 1.00 90.94 202 GLY A O 1
ATOM 1661 N N . PHE A 1 203 ? -3.463 9.256 0.503 1.00 90.50 203 PHE A N 1
ATOM 1662 C CA . PHE A 1 203 ? -3.884 8.999 -0.876 1.00 90.50 203 PHE A CA 1
ATOM 1663 C C . PHE A 1 203 ? -3.356 10.044 -1.878 1.00 90.50 203 PHE A C 1
ATOM 1665 O O . PHE A 1 203 ? -2.836 9.680 -2.934 1.00 90.50 203 PHE A O 1
ATOM 1672 N N . PHE A 1 204 ? -3.417 11.339 -1.547 1.00 91.56 204 PHE A N 1
ATOM 1673 C CA . PHE A 1 204 ? -2.923 12.400 -2.436 1.00 91.56 204 PHE A CA 1
ATOM 1674 C C . PHE A 1 204 ? -1.402 12.529 -2.451 1.00 91.56 204 PHE A C 1
ATOM 1676 O O . PHE A 1 204 ? -0.837 12.896 -3.476 1.00 91.56 204 PHE A O 1
ATOM 1683 N N . ILE A 1 205 ? -0.738 12.257 -1.327 1.00 92.81 205 ILE A N 1
ATOM 1684 C CA . ILE A 1 205 ? 0.717 12.429 -1.204 1.00 92.81 205 ILE A CA 1
ATOM 1685 C C . ILE A 1 205 ? 1.471 11.165 -1.659 1.00 92.81 205 ILE A C 1
ATOM 1687 O O . ILE A 1 205 ? 2.620 11.253 -2.085 1.00 92.81 205 ILE A O 1
ATOM 1691 N N . ASN A 1 206 ? 0.832 9.995 -1.603 1.00 90.50 206 ASN A N 1
ATOM 1692 C CA . ASN A 1 206 ? 1.439 8.701 -1.902 1.00 90.50 206 ASN A CA 1
ATOM 1693 C C . ASN A 1 206 ? 0.848 8.046 -3.156 1.00 90.50 206 ASN A C 1
ATOM 1695 O O . ASN A 1 206 ? 1.550 7.862 -4.151 1.00 90.50 206 ASN A O 1
ATOM 1699 N N . ASP A 1 207 ? -0.440 7.695 -3.123 1.00 90.75 207 ASP A N 1
ATOM 1700 C CA . ASP A 1 207 ? -1.039 6.814 -4.133 1.00 90.75 207 ASP A CA 1
ATOM 1701 C C . ASP A 1 207 ? -1.132 7.499 -5.503 1.00 90.75 207 ASP A C 1
ATOM 1703 O O . ASP A 1 207 ? -0.750 6.911 -6.518 1.00 90.75 207 ASP A O 1
ATOM 1707 N N . VAL A 1 208 ? -1.579 8.762 -5.538 1.00 93.06 208 VAL A N 1
ATOM 1708 C CA . VAL A 1 208 ? -1.710 9.537 -6.784 1.00 93.06 208 VAL A CA 1
ATOM 1709 C C . VAL A 1 208 ? -0.346 9.778 -7.458 1.00 93.06 208 VAL A C 1
ATOM 1711 O O . VAL A 1 208 ? -0.207 9.405 -8.627 1.00 93.06 208 VAL A O 1
ATOM 1714 N N . PRO A 1 209 ? 0.691 10.324 -6.785 1.00 94.31 209 PRO A N 1
ATOM 1715 C CA . PRO A 1 209 ? 2.004 10.519 -7.401 1.00 94.31 209 PRO A CA 1
ATOM 1716 C C . PRO A 1 209 ? 2.644 9.213 -7.865 1.00 94.31 209 PRO A C 1
ATOM 1718 O O . PRO A 1 209 ? 3.198 9.153 -8.963 1.00 94.31 209 PRO A O 1
ATOM 1721 N N . ARG A 1 210 ? 2.523 8.143 -7.070 1.00 92.62 210 ARG A N 1
ATOM 1722 C CA . ARG A 1 210 ? 3.049 6.825 -7.433 1.00 92.62 210 ARG A CA 1
ATOM 1723 C C . ARG A 1 210 ? 2.382 6.288 -8.696 1.00 92.62 210 ARG A C 1
ATOM 1725 O O . ARG A 1 210 ? 3.085 5.831 -9.593 1.00 92.62 210 ARG A O 1
ATOM 1732 N N . PHE A 1 211 ? 1.057 6.390 -8.802 1.00 94.44 211 PHE A N 1
ATOM 1733 C CA . PHE A 1 211 ? 0.335 6.003 -10.014 1.00 94.44 211 PHE A CA 1
ATOM 1734 C C . PHE A 1 211 ? 0.793 6.816 -11.233 1.00 94.44 211 PHE A C 1
ATOM 1736 O O . PHE A 1 211 ? 1.092 6.240 -12.279 1.00 94.44 211 PHE A O 1
ATOM 1743 N N . ILE A 1 212 ? 0.929 8.138 -11.085 1.00 94.50 212 ILE A N 1
ATOM 1744 C CA . ILE A 1 212 ? 1.416 9.026 -12.151 1.00 94.50 212 ILE A CA 1
ATOM 1745 C C . ILE A 1 212 ? 2.811 8.595 -12.630 1.00 94.50 212 ILE A C 1
ATOM 1747 O O . ILE A 1 212 ? 3.036 8.477 -13.835 1.00 94.50 212 ILE A O 1
ATOM 1751 N N . ILE A 1 213 ? 3.730 8.296 -11.707 1.00 93.75 213 ILE A N 1
ATOM 1752 C CA . ILE A 1 213 ? 5.076 7.802 -12.030 1.00 93.75 213 ILE A CA 1
ATOM 1753 C C . ILE A 1 213 ? 5.013 6.497 -12.831 1.00 93.75 213 ILE A C 1
ATOM 1755 O O . ILE A 1 213 ? 5.723 6.367 -13.827 1.00 93.75 213 ILE A O 1
ATOM 1759 N N . GLN A 1 214 ? 4.150 5.550 -12.448 1.00 94.25 214 GLN A N 1
ATOM 1760 C CA . GLN A 1 214 ? 3.997 4.288 -13.184 1.00 94.25 214 GLN A CA 1
ATOM 1761 C C . GLN A 1 214 ? 3.452 4.504 -14.603 1.00 94.25 214 GLN A C 1
ATOM 1763 O O . GLN A 1 214 ? 3.927 3.874 -15.548 1.00 94.25 214 GLN A O 1
ATOM 1768 N N . VAL A 1 215 ? 2.507 5.435 -14.781 1.00 94.06 215 VAL A N 1
ATOM 1769 C CA . VAL A 1 215 ? 1.990 5.803 -16.110 1.00 94.06 215 VAL A CA 1
ATOM 1770 C C . VAL A 1 215 ? 3.090 6.414 -16.982 1.00 94.06 215 VAL A C 1
ATOM 1772 O O . VAL A 1 215 ? 3.196 6.071 -18.160 1.00 94.06 215 VAL A O 1
ATOM 1775 N N . PHE A 1 216 ? 3.930 7.292 -16.426 1.00 94.00 216 PHE A N 1
ATOM 1776 C CA . PHE A 1 216 ? 5.073 7.840 -17.161 1.00 94.00 216 PHE A CA 1
ATOM 1777 C C . PHE A 1 216 ? 6.117 6.775 -17.490 1.00 94.00 216 PHE A C 1
ATOM 1779 O O . PHE A 1 216 ? 6.637 6.769 -18.602 1.00 94.00 216 PHE A O 1
ATOM 1786 N N . TYR A 1 217 ? 6.385 5.848 -16.571 1.00 93.31 217 TYR A N 1
ATOM 1787 C CA . TYR A 1 217 ? 7.350 4.776 -16.794 1.00 93.31 217 TYR A CA 1
ATOM 1788 C C . TYR A 1 217 ? 6.993 3.926 -18.021 1.00 93.31 217 TYR A C 1
ATOM 1790 O O . TYR A 1 217 ? 7.849 3.693 -18.870 1.00 93.31 217 TYR A O 1
ATOM 1798 N N . ILE A 1 218 ? 5.718 3.541 -18.168 1.00 90.56 218 ILE A N 1
ATOM 1799 C CA . ILE A 1 218 ? 5.230 2.790 -19.342 1.00 90.56 218 ILE A CA 1
ATOM 1800 C C . ILE A 1 218 ? 5.490 3.540 -20.646 1.00 90.56 218 ILE A C 1
ATOM 1802 O O . ILE A 1 218 ? 5.829 2.926 -21.650 1.00 90.56 218 ILE A O 1
ATOM 1806 N N . LYS A 1 219 ? 5.320 4.866 -20.642 1.00 89.25 219 LYS A N 1
ATOM 1807 C CA . LYS A 1 219 ? 5.499 5.690 -21.844 1.00 89.25 219 LYS A CA 1
ATOM 1808 C C . LYS A 1 219 ? 6.963 5.863 -22.242 1.00 89.25 219 LYS A C 1
ATOM 1810 O O . LYS A 1 219 ? 7.229 6.194 -23.391 1.00 89.25 219 LYS A O 1
ATOM 1815 N N . LEU A 1 220 ? 7.885 5.703 -21.295 1.00 87.56 220 LEU A N 1
ATOM 1816 C CA . LEU A 1 220 ? 9.305 5.997 -21.485 1.00 87.56 220 LEU A CA 1
ATOM 1817 C C . LEU A 1 220 ? 10.159 4.742 -21.693 1.00 87.56 220 LEU A C 1
ATOM 1819 O O . LEU A 1 220 ? 11.274 4.856 -22.196 1.00 87.56 220 LEU A O 1
ATOM 1823 N N . VAL A 1 221 ? 9.671 3.557 -21.316 1.00 86.38 221 VAL A N 1
ATOM 1824 C CA . VAL A 1 221 ? 10.429 2.308 -21.439 1.00 86.38 221 VAL A CA 1
ATOM 1825 C C . VAL A 1 221 ? 10.067 1.544 -22.714 1.00 86.38 221 VAL A C 1
ATOM 1827 O O . VAL A 1 221 ? 8.901 1.414 -23.073 1.00 86.38 221 VAL A O 1
ATOM 1830 N N . VAL A 1 222 ? 11.082 0.999 -23.387 1.00 76.38 222 VAL A N 1
ATOM 1831 C CA . VAL A 1 222 ? 10.900 0.184 -24.602 1.00 76.38 222 VAL A CA 1
ATOM 1832 C C . VAL A 1 222 ? 10.495 -1.255 -24.257 1.00 76.38 222 VAL A C 1
ATOM 1834 O O . VAL A 1 222 ? 9.608 -1.819 -24.892 1.00 76.38 222 VAL A O 1
ATOM 1837 N N . ASN A 1 223 ? 11.121 -1.844 -23.232 1.00 76.44 223 ASN A N 1
ATOM 1838 C CA . ASN A 1 223 ? 10.811 -3.188 -22.739 1.00 76.44 223 ASN A CA 1
ATOM 1839 C C . ASN A 1 223 ? 10.093 -3.090 -21.393 1.00 76.44 223 ASN A C 1
ATOM 1841 O O . ASN A 1 223 ? 10.639 -2.539 -20.438 1.00 76.44 223 ASN A O 1
ATOM 1845 N N . TYR A 1 224 ? 8.875 -3.621 -21.325 1.00 80.69 224 TYR A N 1
ATOM 1846 C CA . TYR A 1 224 ? 8.038 -3.537 -20.135 1.00 80.69 224 TYR A CA 1
ATOM 1847 C C . TYR A 1 224 ? 8.043 -4.853 -19.355 1.00 80.69 224 TYR A C 1
ATOM 1849 O O . TYR A 1 224 ? 7.614 -5.887 -19.865 1.00 80.69 224 TYR A O 1
ATOM 1857 N N . ASP A 1 225 ? 8.525 -4.799 -18.115 1.00 84.69 225 ASP A N 1
ATOM 1858 C CA . ASP A 1 225 ? 8.683 -5.973 -17.255 1.00 84.69 225 ASP A CA 1
ATOM 1859 C C . ASP A 1 225 ? 7.447 -6.238 -16.376 1.00 84.69 225 ASP A C 1
ATOM 1861 O O . ASP A 1 225 ? 6.591 -5.372 -16.166 1.00 84.69 225 ASP A O 1
ATOM 1865 N N . ILE A 1 226 ? 7.396 -7.434 -15.777 1.00 85.69 226 ILE A N 1
ATOM 1866 C CA . ILE A 1 226 ? 6.307 -7.851 -14.880 1.00 85.69 226 ILE A CA 1
ATOM 1867 C C . ILE A 1 226 ? 6.189 -6.963 -13.639 1.00 85.69 226 ILE A C 1
ATOM 1869 O O . ILE A 1 226 ? 5.083 -6.701 -13.177 1.00 85.69 226 ILE A O 1
ATOM 1873 N N . ILE A 1 227 ? 7.313 -6.487 -13.092 1.00 89.31 227 ILE A N 1
ATOM 1874 C CA . ILE A 1 227 ? 7.319 -5.685 -11.863 1.00 89.31 227 ILE A CA 1
ATOM 1875 C C . ILE A 1 227 ? 6.553 -4.370 -12.084 1.00 89.31 227 ILE A C 1
ATOM 1877 O O . ILE A 1 227 ? 5.548 -4.170 -11.404 1.00 89.31 227 ILE A O 1
ATOM 1881 N N . PRO A 1 228 ? 6.924 -3.510 -13.055 1.00 89.81 228 PRO A N 1
ATOM 1882 C CA . PRO A 1 228 ? 6.132 -2.341 -13.430 1.00 89.81 228 PRO A CA 1
ATOM 1883 C C . PRO A 1 228 ? 4.660 -2.654 -13.737 1.00 89.81 228 PRO A C 1
ATOM 1885 O O . PRO A 1 228 ? 3.788 -1.903 -13.301 1.00 89.81 228 PRO A O 1
ATOM 1888 N N . PHE A 1 229 ? 4.369 -3.762 -14.437 1.00 89.12 229 PHE A N 1
ATOM 1889 C CA . PHE A 1 229 ? 2.993 -4.172 -14.754 1.00 89.12 229 PHE A CA 1
ATOM 1890 C C . PHE A 1 229 ? 2.159 -4.416 -13.493 1.00 89.12 229 PHE A C 1
ATOM 1892 O O . PHE A 1 229 ? 1.049 -3.890 -13.348 1.00 89.12 229 PHE A O 1
ATOM 1899 N N . LEU A 1 230 ? 2.701 -5.200 -12.563 1.00 89.88 230 LEU A N 1
ATOM 1900 C CA . LEU A 1 230 ? 2.045 -5.507 -11.300 1.00 89.88 230 LEU A CA 1
ATOM 1901 C C . LEU A 1 230 ? 1.928 -4.259 -10.424 1.00 89.88 230 LEU A C 1
ATOM 1903 O O . LEU A 1 230 ? 0.850 -4.015 -9.891 1.00 89.88 230 LEU A O 1
ATOM 1907 N N . THR A 1 231 ? 2.973 -3.430 -10.344 1.00 92.12 231 THR A N 1
ATOM 1908 C CA . THR A 1 231 ? 2.956 -2.172 -9.580 1.00 92.12 231 THR A CA 1
ATOM 1909 C C . THR A 1 231 ? 1.891 -1.206 -10.095 1.00 92.12 231 THR A C 1
ATOM 1911 O O . THR A 1 231 ? 1.163 -0.606 -9.299 1.00 92.12 231 THR A O 1
ATOM 1914 N N . LEU A 1 232 ? 1.758 -1.058 -11.417 1.00 93.12 232 LEU A N 1
ATOM 1915 C CA . LEU A 1 232 ? 0.696 -0.250 -12.017 1.00 93.12 232 LEU A CA 1
ATOM 1916 C C . LEU A 1 232 ? -0.682 -0.836 -11.700 1.00 93.12 232 LEU A C 1
ATOM 1918 O O . LEU A 1 232 ? -1.585 -0.097 -11.305 1.00 93.12 232 LEU A O 1
ATOM 1922 N N . SER A 1 233 ? -0.843 -2.150 -11.858 1.00 90.94 233 SER A N 1
ATOM 1923 C CA . SER A 1 233 ? -2.118 -2.834 -11.627 1.00 90.94 233 SER A CA 1
ATOM 1924 C C . SER A 1 233 ? -2.580 -2.675 -10.177 1.00 90.94 233 SER A C 1
ATOM 1926 O O . SER A 1 233 ? -3.710 -2.252 -9.933 1.00 90.94 233 SER A O 1
ATOM 1928 N N . THR A 1 234 ? -1.699 -2.920 -9.200 1.00 92.00 234 THR A N 1
ATOM 1929 C CA . THR A 1 234 ? -2.026 -2.755 -7.775 1.00 92.00 234 THR A CA 1
ATOM 1930 C C . THR A 1 234 ? -2.305 -1.301 -7.422 1.00 92.00 234 THR A C 1
ATOM 1932 O O . THR A 1 234 ? -3.284 -1.026 -6.727 1.00 92.00 234 THR A O 1
ATOM 1935 N N . SER A 1 235 ? -1.507 -0.363 -7.948 1.00 91.44 235 SER A N 1
ATOM 1936 C CA . SER A 1 235 ? -1.727 1.073 -7.733 1.00 91.44 235 SER A CA 1
ATOM 1937 C C . SER A 1 235 ? -3.077 1.519 -8.300 1.00 91.44 235 SER A C 1
ATOM 1939 O O . SER A 1 235 ? -3.792 2.273 -7.649 1.00 91.44 235 SER A O 1
ATOM 1941 N N . SER A 1 236 ? -3.471 1.001 -9.469 1.00 92.50 236 SER A N 1
ATOM 1942 C CA . SER A 1 236 ? -4.766 1.292 -10.100 1.00 92.50 236 SER A CA 1
ATOM 1943 C C . SER A 1 236 ? -5.938 0.786 -9.258 1.00 92.50 236 SER A C 1
ATOM 1945 O O . SER A 1 236 ? -6.901 1.518 -9.037 1.00 92.50 236 SER A O 1
ATOM 1947 N N . ILE A 1 237 ? -5.849 -0.451 -8.754 1.00 92.56 237 ILE A N 1
ATOM 1948 C CA . ILE A 1 237 ? -6.894 -1.051 -7.911 1.00 92.56 237 ILE A CA 1
ATOM 1949 C C . ILE A 1 237 ? -7.037 -0.272 -6.598 1.00 92.56 237 ILE A C 1
ATOM 1951 O O . ILE A 1 237 ? -8.156 0.026 -6.181 1.00 92.56 237 ILE A O 1
ATOM 1955 N N . ILE A 1 238 ? -5.926 0.092 -5.951 1.00 89.62 238 ILE A N 1
ATOM 1956 C CA . ILE A 1 238 ? -5.951 0.883 -4.711 1.00 89.62 238 ILE A CA 1
ATOM 1957 C C . ILE A 1 238 ? -6.545 2.266 -4.962 1.00 89.62 238 ILE A C 1
ATOM 1959 O O . ILE A 1 238 ? -7.420 2.696 -4.210 1.00 89.62 238 ILE A O 1
ATOM 1963 N N . LEU A 1 239 ? -6.131 2.934 -6.042 1.00 90.50 239 LEU A N 1
ATOM 1964 C CA . LEU A 1 239 ? -6.665 4.237 -6.419 1.00 90.50 239 LEU A CA 1
ATOM 1965 C C . LEU A 1 239 ? -8.185 4.165 -6.631 1.00 90.50 239 LEU A C 1
ATOM 1967 O O . LEU A 1 239 ? -8.926 4.966 -6.062 1.00 90.50 239 LEU A O 1
ATOM 1971 N N . ALA A 1 240 ? -8.654 3.168 -7.387 1.00 90.44 240 ALA A N 1
ATOM 1972 C CA . ALA A 1 240 ? -10.075 2.941 -7.629 1.00 90.44 240 ALA A CA 1
ATOM 1973 C C . ALA A 1 240 ? -10.841 2.673 -6.324 1.00 90.44 240 ALA A C 1
ATOM 1975 O O . ALA A 1 240 ? -11.868 3.304 -6.078 1.00 90.44 240 ALA A O 1
ATOM 1976 N N . ASN A 1 241 ? -10.320 1.803 -5.453 1.00 86.88 241 ASN A N 1
ATOM 1977 C CA . ASN A 1 241 ? -10.930 1.500 -4.156 1.00 86.88 241 ASN A CA 1
ATOM 1978 C C . ASN A 1 241 ? -11.047 2.745 -3.270 1.00 86.88 241 ASN A C 1
ATOM 1980 O O . ASN A 1 241 ? -12.096 2.975 -2.663 1.00 86.88 241 ASN A O 1
ATOM 1984 N N . ASN A 1 242 ? -10.000 3.571 -3.228 1.00 84.56 242 ASN A N 1
ATOM 1985 C CA . ASN A 1 242 ? -10.000 4.814 -2.466 1.00 84.56 242 ASN A CA 1
ATOM 1986 C C . ASN A 1 242 ? -11.027 5.805 -3.026 1.00 84.56 242 ASN A C 1
ATOM 1988 O O . ASN A 1 242 ? -11.816 6.356 -2.259 1.00 84.56 242 ASN A O 1
ATOM 1992 N N . ILE A 1 243 ? -11.102 5.969 -4.350 1.00 87.00 243 ILE A N 1
ATOM 1993 C CA . ILE A 1 243 ? -12.104 6.834 -4.990 1.00 87.00 243 ILE A CA 1
ATOM 1994 C C . ILE A 1 243 ? -13.528 6.342 -4.687 1.00 87.00 243 ILE A C 1
ATOM 1996 O O . ILE A 1 243 ? -14.357 7.128 -4.226 1.00 87.00 243 ILE A O 1
ATOM 2000 N N . ILE A 1 244 ? -13.804 5.046 -4.865 1.00 87.44 244 ILE A N 1
ATOM 2001 C CA . ILE A 1 244 ? -15.122 4.446 -4.595 1.00 87.44 244 ILE A CA 1
ATOM 2002 C C . ILE A 1 244 ? -15.519 4.646 -3.128 1.00 87.44 244 ILE A C 1
ATOM 2004 O O . ILE A 1 244 ? -16.632 5.092 -2.848 1.00 87.44 244 ILE A O 1
ATOM 2008 N N . SER A 1 245 ? -14.603 4.373 -2.194 1.00 81.44 245 SER A N 1
ATOM 2009 C CA . SER A 1 245 ? -14.834 4.545 -0.756 1.00 81.44 245 SER A CA 1
ATOM 2010 C C . SER A 1 245 ? -15.210 5.990 -0.412 1.00 81.44 245 SER A C 1
ATOM 2012 O O . SER A 1 245 ? -16.216 6.246 0.255 1.00 81.44 245 SER A O 1
ATOM 2014 N N . LYS A 1 246 ? -14.460 6.973 -0.924 1.00 80.75 246 LYS A N 1
ATOM 2015 C CA . LYS A 1 246 ? -14.720 8.391 -0.629 1.00 80.75 246 LYS A CA 1
ATOM 2016 C C . LYS A 1 246 ? -16.004 8.894 -1.294 1.00 80.75 246 LYS A C 1
ATOM 2018 O O . LYS A 1 246 ? -16.751 9.635 -0.653 1.00 80.75 246 LYS A O 1
ATOM 2023 N N . ILE A 1 247 ? -16.313 8.447 -2.516 1.00 85.19 247 ILE A N 1
ATOM 2024 C CA . ILE A 1 247 ? -17.599 8.730 -3.176 1.00 85.19 247 ILE A CA 1
ATOM 2025 C C . ILE A 1 247 ? -18.757 8.174 -2.342 1.00 85.19 247 ILE A C 1
ATOM 2027 O O . ILE A 1 247 ? -19.721 8.893 -2.080 1.00 85.19 247 ILE A O 1
ATOM 2031 N N . TYR A 1 248 ? -18.651 6.932 -1.868 1.00 84.12 248 TYR A N 1
ATOM 2032 C CA . TYR A 1 248 ? -19.671 6.307 -1.027 1.00 84.12 248 TYR A CA 1
ATOM 2033 C C . TYR A 1 248 ? -19.939 7.118 0.250 1.00 84.12 248 TYR A C 1
ATOM 2035 O O . TYR A 1 248 ? -21.091 7.437 0.559 1.00 84.12 248 TYR A O 1
ATOM 2043 N N . HIS A 1 249 ? -18.883 7.545 0.949 1.00 78.81 249 HIS A N 1
ATOM 2044 C CA . HIS A 1 249 ? -19.020 8.403 2.127 1.00 78.81 249 HIS A CA 1
ATOM 2045 C C . HIS A 1 249 ? -19.644 9.768 1.802 1.00 78.81 249 HIS A C 1
ATOM 2047 O O . HIS A 1 249 ? -20.517 10.231 2.542 1.00 78.81 249 HIS A O 1
ATOM 2053 N N . ALA A 1 250 ? -19.250 10.400 0.692 1.00 79.12 250 ALA A N 1
ATOM 2054 C CA . ALA A 1 250 ? -19.830 11.668 0.254 1.00 79.12 250 ALA A CA 1
ATOM 2055 C C . ALA A 1 250 ? -21.332 11.531 -0.037 1.00 79.12 250 ALA A C 1
ATOM 2057 O O . ALA A 1 250 ? -22.127 12.361 0.406 1.00 79.12 250 ALA A O 1
ATOM 2058 N N . ILE A 1 251 ? -21.735 10.450 -0.712 1.00 83.62 251 ILE A N 1
ATOM 2059 C CA . ILE A 1 251 ? -23.139 10.146 -1.002 1.00 83.62 251 ILE A CA 1
ATOM 2060 C C . ILE A 1 251 ? -23.931 9.994 0.300 1.00 83.62 251 ILE A C 1
ATOM 2062 O O . ILE A 1 251 ? -24.943 10.673 0.477 1.00 83.62 251 ILE A O 1
ATOM 2066 N N . ILE A 1 252 ? -23.463 9.166 1.241 1.00 82.31 252 ILE A N 1
ATOM 2067 C CA . ILE A 1 252 ? -24.142 8.970 2.533 1.00 82.31 252 ILE A CA 1
ATOM 2068 C C . ILE A 1 252 ? -24.289 10.289 3.289 1.00 82.31 252 ILE A C 1
ATOM 2070 O O . ILE A 1 252 ? -25.365 10.583 3.812 1.00 82.31 252 ILE A O 1
ATOM 2074 N N . HIS A 1 253 ? -23.234 11.102 3.323 1.00 79.44 253 HIS A N 1
ATOM 2075 C CA . HIS A 1 253 ? -23.269 12.406 3.974 1.00 79.44 253 HIS A CA 1
ATOM 2076 C C . HIS A 1 253 ? -24.294 13.352 3.321 1.00 79.44 253 HIS A C 1
ATOM 2078 O O . HIS A 1 253 ? -25.027 14.066 4.008 1.00 79.44 253 HIS A O 1
ATOM 2084 N N . LEU A 1 254 ? -24.396 13.357 1.989 1.00 77.81 254 LEU A N 1
ATOM 2085 C CA . LEU A 1 254 ? -25.397 14.155 1.276 1.00 77.81 254 LEU A CA 1
ATOM 2086 C C . LEU A 1 254 ? -26.824 13.669 1.563 1.00 77.81 254 LEU A C 1
ATOM 2088 O O . LEU A 1 254 ? -27.712 14.492 1.806 1.00 77.81 254 LEU A O 1
ATOM 2092 N N . TYR A 1 255 ? -27.042 12.352 1.604 1.00 77.56 255 TYR A N 1
ATOM 2093 C CA . TYR A 1 255 ? -28.336 11.771 1.968 1.00 77.56 255 TYR A CA 1
ATOM 2094 C C . TYR A 1 255 ? -28.730 12.090 3.413 1.00 77.56 255 TYR A C 1
ATOM 2096 O O . TYR A 1 255 ? -29.874 12.483 3.661 1.00 77.56 255 TYR A O 1
ATOM 2104 N N . SER A 1 256 ? -27.801 11.987 4.367 1.00 75.44 256 SER A N 1
ATOM 2105 C CA . SER A 1 256 ? -28.078 12.300 5.773 1.00 75.44 256 SER A CA 1
ATOM 2106 C C . SER A 1 256 ? -28.387 13.790 5.969 1.00 75.44 256 SER A C 1
ATOM 2108 O O . SER A 1 256 ? -29.362 14.131 6.646 1.00 75.44 256 SER A O 1
ATOM 2110 N N . LYS A 1 257 ? -27.651 14.684 5.292 1.00 75.25 257 LYS A N 1
ATOM 2111 C CA . LYS A 1 257 ? -27.914 16.133 5.290 1.00 75.25 257 LYS A CA 1
ATOM 2112 C C . LYS A 1 257 ? -29.279 16.466 4.681 1.00 75.25 257 LYS A C 1
ATOM 2114 O O . LYS A 1 257 ? -30.017 17.260 5.264 1.00 75.25 257 LYS A O 1
ATOM 2119 N N . LYS A 1 258 ? -29.647 15.828 3.562 1.00 73.69 258 LYS A N 1
ATOM 2120 C CA . LYS A 1 258 ? -30.963 15.991 2.915 1.00 73.69 258 LYS A CA 1
ATOM 2121 C C . LYS A 1 258 ? -32.106 15.490 3.804 1.00 73.69 258 LYS A C 1
ATOM 2123 O O . LYS A 1 258 ? -33.147 16.132 3.893 1.00 73.69 258 LYS A O 1
ATOM 2128 N N . ARG A 1 259 ? -31.921 14.372 4.512 1.00 70.38 259 ARG A N 1
ATOM 2129 C CA . ARG A 1 259 ? -32.920 13.866 5.469 1.00 70.38 259 ARG A CA 1
ATOM 2130 C C . ARG A 1 259 ? -33.111 14.831 6.642 1.00 70.38 259 ARG A C 1
ATOM 2132 O O . ARG A 1 259 ? -34.245 15.114 7.022 1.00 70.38 259 ARG A O 1
ATOM 2139 N N . LYS A 1 260 ? -32.012 15.379 7.173 1.00 71.62 260 LYS A N 1
ATOM 2140 C CA . LYS A 1 260 ? -32.039 16.353 8.273 1.00 71.62 260 LYS A CA 1
ATOM 2141 C C . LYS A 1 260 ? -32.720 17.663 7.860 1.00 71.62 260 LYS A C 1
ATOM 2143 O O . LYS A 1 260 ? -33.509 18.196 8.634 1.00 71.62 260 LYS A O 1
ATOM 2148 N N . SER A 1 261 ? -32.489 18.153 6.638 1.00 69.69 261 SER A N 1
ATOM 2149 C CA . SER A 1 261 ? -33.177 19.350 6.134 1.00 69.69 261 SER A CA 1
ATOM 2150 C C . SER A 1 261 ? -34.678 19.128 5.922 1.00 69.69 261 SER A C 1
ATOM 2152 O O . SER A 1 261 ? -35.462 20.009 6.269 1.00 69.69 261 SER A O 1
ATOM 2154 N N . ILE A 1 262 ? -35.098 17.950 5.440 1.00 72.81 262 ILE A N 1
ATOM 2155 C CA . ILE A 1 262 ? -36.522 17.589 5.313 1.00 72.81 262 ILE A CA 1
ATOM 2156 C C . ILE A 1 262 ? -37.205 17.545 6.689 1.00 72.81 262 ILE A C 1
ATOM 2158 O O . ILE A 1 262 ? -38.282 18.120 6.842 1.00 72.81 262 ILE A O 1
ATOM 2162 N N . MET A 1 263 ? -36.569 16.940 7.700 1.00 68.44 263 MET A N 1
ATOM 2163 C CA . MET A 1 263 ? -37.100 16.921 9.073 1.00 68.44 263 MET A CA 1
ATOM 2164 C C . MET A 1 263 ? -37.246 18.331 9.661 1.00 68.44 263 MET A C 1
ATOM 2166 O O . MET A 1 263 ? -38.269 18.642 10.268 1.00 68.44 263 MET A O 1
ATOM 2170 N N . ILE A 1 264 ? -36.264 19.215 9.445 1.00 72.81 264 ILE A N 1
ATOM 2171 C CA . ILE A 1 264 ? -36.343 20.616 9.892 1.00 72.81 264 ILE A CA 1
ATOM 2172 C C . ILE A 1 264 ? -37.500 21.349 9.195 1.00 72.81 264 ILE A C 1
ATOM 2174 O O . ILE A 1 264 ? -38.231 22.099 9.841 1.00 72.81 264 ILE A O 1
ATOM 2178 N N . LEU A 1 265 ? -37.704 21.113 7.894 1.00 71.56 265 LEU A N 1
ATOM 2179 C CA . LEU A 1 265 ? -38.796 21.725 7.135 1.00 71.56 265 LEU A CA 1
ATOM 2180 C C . LEU A 1 265 ? -40.175 21.244 7.623 1.00 71.56 265 LEU A C 1
ATOM 2182 O O . LEU A 1 265 ? -41.094 22.051 7.760 1.00 71.56 265 LEU A O 1
ATOM 2186 N N . GLN A 1 266 ? -40.310 19.947 7.920 1.00 71.50 266 GLN A N 1
ATOM 2187 C CA . GLN A 1 266 ? -41.530 19.368 8.489 1.00 71.50 266 GLN A CA 1
ATOM 2188 C C . GLN A 1 266 ? -41.827 19.935 9.880 1.00 71.50 266 GLN A C 1
ATOM 2190 O O . GLN A 1 266 ? -42.944 20.391 10.111 1.00 71.50 266 GLN A O 1
ATOM 2195 N N . ASN A 1 267 ? -40.828 20.004 10.766 1.00 67.94 267 ASN A N 1
ATOM 2196 C CA . ASN A 1 267 ? -40.996 20.600 12.092 1.00 67.94 267 ASN A CA 1
ATOM 2197 C C . ASN A 1 267 ? -41.397 22.077 12.005 1.00 67.94 267 ASN A C 1
ATOM 2199 O O . ASN A 1 267 ? -42.319 22.497 12.697 1.00 67.94 267 ASN A O 1
ATOM 2203 N N . LYS A 1 268 ? -40.785 22.854 11.100 1.00 70.69 268 LYS A N 1
ATOM 2204 C CA . LYS A 1 268 ? -41.166 24.258 10.881 1.00 70.69 268 LYS A CA 1
ATOM 2205 C C . LYS A 1 268 ? -42.615 24.391 10.399 1.00 70.69 268 LYS A C 1
ATOM 2207 O O . LYS A 1 268 ? -43.330 25.274 10.863 1.00 70.69 268 LYS A O 1
ATOM 2212 N N . LYS A 1 269 ? -43.068 23.500 9.509 1.00 73.62 269 LYS A N 1
ATOM 2213 C CA . LYS A 1 269 ? -44.458 23.474 9.027 1.00 73.62 269 LYS A CA 1
ATOM 2214 C C . LYS A 1 269 ? -45.447 23.131 10.149 1.00 73.62 269 LYS A C 1
ATOM 2216 O O . LYS A 1 269 ? -46.477 23.786 10.259 1.00 73.62 269 LYS A O 1
ATOM 2221 N N . ILE A 1 270 ? -45.111 22.165 11.005 1.00 72.94 270 ILE A N 1
ATOM 2222 C CA . ILE A 1 270 ? -45.923 21.789 12.175 1.00 72.94 270 ILE A CA 1
ATOM 2223 C C . ILE A 1 270 ? -46.018 22.956 13.168 1.00 72.94 270 ILE A C 1
ATOM 2225 O O . ILE A 1 270 ? -47.116 23.293 13.602 1.00 72.94 270 ILE A O 1
ATOM 2229 N N . SER A 1 271 ? -44.904 23.629 13.476 1.00 65.62 271 SER A N 1
ATOM 2230 C CA . SER A 1 271 ? -44.907 24.799 14.365 1.00 65.62 271 SER A CA 1
ATOM 2231 C C . SER A 1 271 ? -45.734 25.967 13.816 1.00 65.62 271 SER A C 1
ATOM 2233 O O . SER A 1 271 ? -46.453 26.603 14.582 1.00 65.62 271 SER A O 1
ATOM 2235 N N . CYS A 1 272 ? -45.685 26.241 12.506 1.00 68.56 272 CYS A N 1
ATOM 2236 C CA . CYS A 1 272 ? -46.539 27.262 11.886 1.00 68.56 272 CYS A CA 1
ATOM 2237 C C . CYS A 1 272 ? -48.030 26.902 11.959 1.00 68.56 272 CYS A C 1
ATOM 2239 O O . CYS A 1 272 ? -48.852 27.775 12.225 1.00 68.56 272 CYS A O 1
ATOM 2241 N N . ASN A 1 273 ? -48.378 25.628 11.760 1.00 69.69 273 ASN A N 1
ATOM 2242 C CA . ASN A 1 273 ? -49.765 25.177 11.860 1.00 69.69 273 ASN A CA 1
ATOM 2243 C C . ASN A 1 273 ? -50.299 25.304 13.297 1.00 69.69 273 ASN A C 1
ATOM 2245 O O . ASN A 1 273 ? -51.381 25.848 13.485 1.00 69.69 273 ASN A O 1
ATOM 2249 N N . LEU A 1 274 ? -49.510 24.906 14.303 1.00 63.75 274 LEU A N 1
ATOM 2250 C CA . LEU A 1 274 ? -49.852 25.063 15.725 1.00 63.75 274 LEU A CA 1
ATOM 2251 C C . LEU A 1 274 ? -49.993 26.536 16.147 1.00 63.75 274 LEU A C 1
ATOM 2253 O O . LEU A 1 274 ? -50.880 26.879 16.924 1.00 63.75 274 LEU A O 1
ATOM 2257 N N . ALA A 1 275 ? -49.139 27.428 15.633 1.00 64.69 275 ALA A N 1
ATOM 2258 C CA . ALA A 1 275 ? -49.241 28.862 15.909 1.00 64.69 275 ALA A CA 1
ATOM 2259 C C . ALA A 1 275 ? -50.526 29.473 15.320 1.00 64.69 275 ALA A C 1
ATOM 2261 O O . ALA A 1 275 ? -51.194 30.264 15.989 1.00 64.69 275 ALA A O 1
ATOM 2262 N N . ASN A 1 276 ? -50.905 29.064 14.104 1.00 62.28 276 ASN A N 1
ATOM 2263 C CA . ASN A 1 276 ? -52.158 29.492 13.481 1.00 62.28 276 ASN A CA 1
ATOM 2264 C C . ASN A 1 276 ? -53.385 28.955 14.234 1.00 62.28 276 ASN A C 1
ATOM 2266 O O . ASN A 1 276 ? -54.327 29.708 14.476 1.00 62.28 276 ASN A O 1
ATOM 2270 N N . GLU A 1 277 ? -53.360 27.696 14.671 1.00 59.09 277 GLU A N 1
ATOM 2271 C CA . GLU A 1 277 ? -54.452 27.081 15.437 1.00 59.09 277 GLU A CA 1
ATOM 2272 C C . GLU A 1 277 ? -54.654 27.789 16.791 1.00 59.09 277 GLU A C 1
ATOM 2274 O O . GLU A 1 277 ? -55.768 28.198 17.121 1.00 59.09 277 GLU A O 1
ATOM 2279 N N . ASN A 1 278 ? -53.568 28.105 17.504 1.00 55.47 278 ASN A N 1
ATOM 2280 C CA . ASN A 1 278 ? -53.627 28.862 18.759 1.00 55.47 278 ASN A CA 1
ATOM 2281 C C . ASN A 1 278 ? -54.137 30.304 18.578 1.00 55.47 278 ASN A C 1
ATOM 2283 O O . ASN A 1 278 ? -54.864 30.802 19.437 1.00 55.47 278 ASN A O 1
ATOM 2287 N N . SER A 1 279 ? -53.822 30.963 17.456 1.00 56.03 279 SER A N 1
ATOM 2288 C CA . SER A 1 279 ? -54.370 32.295 17.133 1.00 56.03 279 SER A CA 1
ATOM 2289 C C . SER A 1 279 ? -55.859 32.272 16.756 1.00 56.03 279 SER A C 1
ATOM 2291 O O . SER A 1 279 ? -56.559 33.269 16.935 1.00 56.03 279 SER A O 1
ATOM 2293 N N . SER A 1 280 ? -56.365 31.128 16.279 1.00 52.41 280 SER A N 1
ATOM 2294 C CA . SER A 1 280 ? -57.781 30.942 15.936 1.00 52.41 280 SER A CA 1
ATOM 2295 C C . SER A 1 280 ? -58.666 30.605 17.145 1.00 52.41 280 SER A C 1
ATOM 2297 O O . SER A 1 280 ? -59.865 30.876 17.121 1.00 52.41 280 SER A O 1
ATOM 2299 N N . ILE A 1 281 ? -58.081 30.081 18.231 1.00 52.56 281 ILE A N 1
ATOM 2300 C CA . ILE A 1 281 ? -58.792 29.741 19.479 1.00 52.56 281 ILE A CA 1
ATOM 2301 C C . ILE A 1 281 ? -58.967 30.974 20.393 1.00 52.56 281 ILE A C 1
ATOM 2303 O O . ILE A 1 281 ? -59.864 31.004 21.237 1.00 52.56 281 ILE A O 1
ATOM 2307 N N . THR A 1 282 ? -58.201 32.052 20.193 1.00 47.97 282 THR A N 1
ATOM 2308 C CA . THR A 1 282 ? -58.388 33.331 20.902 1.00 47.97 282 THR A CA 1
ATOM 2309 C C . THR A 1 282 ? -59.484 34.199 20.268 1.00 47.97 282 THR A C 1
ATOM 2311 O O . THR A 1 282 ? -59.223 35.300 19.792 1.00 47.97 282 THR A O 1
ATOM 2314 N N . VAL A 1 283 ? -60.737 33.732 20.277 1.00 47.00 283 VAL A N 1
ATOM 2315 C CA . VAL A 1 283 ? -61.907 34.602 20.050 1.00 47.00 283 VAL A CA 1
ATOM 2316 C C . VAL A 1 283 ? -62.406 35.100 21.414 1.00 47.00 283 VAL A C 1
ATOM 2318 O O . VAL A 1 283 ? -62.792 34.281 22.252 1.00 47.00 283 VAL A O 1
ATOM 2321 N N . PRO A 1 284 ? -62.429 36.418 21.697 1.00 41.38 284 PRO A N 1
ATOM 2322 C CA . PRO A 1 284 ? -62.901 36.916 22.981 1.00 41.38 284 PRO A CA 1
ATOM 2323 C C . PRO A 1 284 ? -64.414 36.697 23.113 1.00 41.38 284 PRO A C 1
ATOM 2325 O O . PRO A 1 284 ? -65.221 37.228 22.347 1.00 41.38 284 PRO A O 1
ATOM 2328 N N . ARG A 1 285 ? -64.808 35.917 24.125 1.00 41.22 285 ARG A N 1
ATOM 2329 C CA . ARG A 1 285 ? -66.204 35.691 24.516 1.00 41.22 285 ARG A CA 1
ATOM 2330 C C . ARG A 1 285 ? -66.805 37.023 24.983 1.00 41.22 285 ARG A C 1
ATOM 2332 O O . ARG A 1 285 ? -66.543 37.470 26.097 1.00 41.22 285 ARG A O 1
ATOM 2339 N N . LYS A 1 286 ? -67.602 37.677 24.129 1.00 44.62 286 LYS A N 1
ATOM 2340 C CA . LYS A 1 286 ? -68.381 38.877 24.484 1.00 44.62 286 LYS A CA 1
ATOM 2341 C C . LYS A 1 286 ? -69.326 38.541 25.645 1.00 44.62 286 LYS A C 1
ATOM 2343 O O . LYS A 1 286 ? -70.330 37.856 25.461 1.00 44.62 286 LYS A O 1
ATOM 2348 N N . ILE A 1 287 ? -69.011 39.037 26.838 1.00 47.34 287 ILE A N 1
ATOM 2349 C CA . ILE A 1 287 ? -69.916 39.034 27.991 1.00 47.34 287 ILE A CA 1
ATOM 2350 C C . ILE A 1 287 ? -71.027 40.050 27.699 1.00 47.34 287 ILE A C 1
ATOM 2352 O O . ILE A 1 287 ? -70.796 41.259 27.703 1.00 47.34 287 ILE A O 1
ATOM 2356 N N . ARG A 1 288 ? -72.241 39.564 27.420 1.00 39.62 288 ARG A N 1
ATOM 2357 C CA . ARG A 1 288 ? -73.447 40.395 27.311 1.00 39.62 288 ARG A CA 1
ATOM 2358 C C . ARG A 1 288 ? -73.921 40.725 28.729 1.00 39.62 288 ARG A C 1
ATOM 2360 O O . ARG A 1 288 ? -74.536 39.890 29.380 1.00 39.62 288 ARG A O 1
ATOM 2367 N N . LYS A 1 289 ? -73.606 41.928 29.220 1.00 41.88 289 LYS A N 1
ATOM 2368 C CA . LYS A 1 289 ? -74.230 42.495 30.426 1.00 41.88 289 LYS A CA 1
ATOM 2369 C C . LYS A 1 289 ? -75.660 42.923 30.081 1.00 41.88 289 LYS A C 1
ATOM 2371 O O . LYS A 1 289 ? -75.849 43.820 29.267 1.00 41.88 289 LYS A O 1
ATOM 2376 N N . THR A 1 290 ? -76.649 42.276 30.686 1.00 37.88 290 THR A N 1
ATOM 237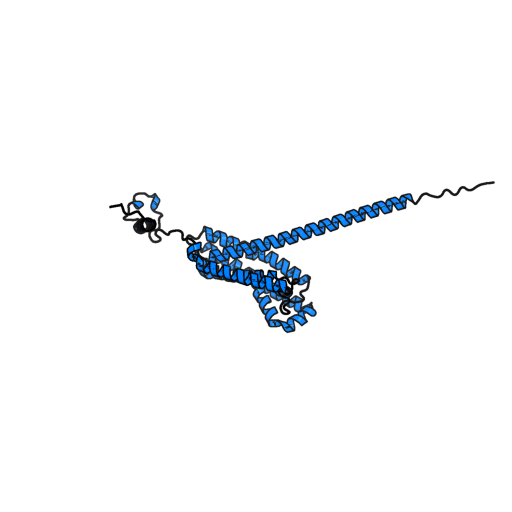7 C CA . THR A 1 290 ? -78.027 42.772 30.786 1.00 37.88 290 THR A CA 1
ATOM 2378 C C . THR A 1 290 ? -78.074 43.880 31.836 1.00 37.88 290 THR A C 1
ATOM 2380 O O . THR A 1 290 ? -77.738 43.646 32.997 1.00 37.88 290 THR A O 1
ATOM 2383 N N . VAL A 1 291 ? -78.452 45.085 31.414 1.00 43.62 291 VAL A N 1
ATOM 2384 C CA . VAL A 1 291 ? -78.855 46.193 32.291 1.00 43.62 291 VAL A CA 1
ATOM 2385 C C . VAL A 1 291 ? -80.381 46.137 32.414 1.00 43.62 291 VAL A C 1
ATOM 2387 O O . VAL A 1 291 ? -81.040 45.745 31.452 1.00 43.62 291 VAL A O 1
ATOM 2390 N N . LYS A 1 292 ? -80.878 46.439 33.621 1.00 38.41 292 LYS A N 1
ATOM 2391 C CA . LYS A 1 292 ? -82.297 46.564 33.991 1.00 38.41 292 LYS A CA 1
ATOM 2392 C C . LYS A 1 292 ? -83.104 47.399 33.004 1.00 38.41 292 LYS A C 1
ATOM 2394 O O . LYS A 1 292 ? -82.548 48.410 32.524 1.00 38.41 292 LYS A O 1
#